Protein AF-E9EG99-F1 (afdb_monomer_lite)

Organism: Metarhizium acridum (strain CQMa 102) (NCBI:txid655827)

Radius of gyration: 28.69 Å; chains: 1; bounding box: 57×52×99 Å

pLDDT: mean 81.51, std 22.73, range [26.83, 98.81]

Sequence (284 aa):
MANEERPSFADAIKVDKLDSHNYKVNMNAAFSIGAVPNGGYTASCMLAAAGTHLALRQQTDTLTTHVEYVNRTSPGMAIITIQDVKLGRQVSTLHLTLWQGDGLLTQAPWVTPGVTRRIMVACTTQINLRTFAGITRPTGYESTAVDSIPTQPDLQALEKTDGDEIWEESKVPKPLTKMMSSLNNWRFFVPRKGPLTPGVMDVWSCLSSGELITQATMPYVVDSFPYNLHLFPISPEFRAMIPGCRRDKGDCRPSGRPSDKEQGAGGHMVSNGGDESGKEDGFA

InterPro domains:
  IPR042171 Acyl-CoA thioesterase, double hotdog domain [G3DSA:2.40.160.210] (4-229)
  IPR049449 Acyl-CoA thioesterase-like, N-terminal HotDog domain [PF13622] (32-107)
  IPR052389 Secondary Metabolite 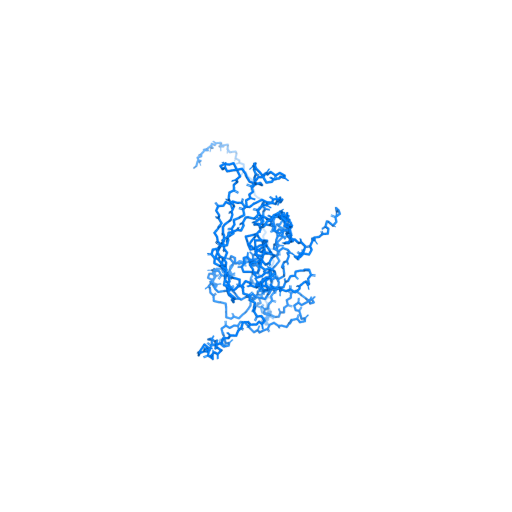Biosynthesis-Associated [PTHR38110] (4-233)

Structure (mmCIF, N/CA/C/O backbone):
data_AF-E9EG99-F1
#
_entry.id   AF-E9EG99-F1
#
loop_
_atom_site.group_PDB
_atom_site.id
_atom_site.type_symbol
_atom_site.label_atom_id
_atom_site.label_alt_id
_atom_site.label_comp_id
_atom_site.label_asym_id
_atom_site.label_entity_id
_atom_site.label_seq_id
_atom_site.pdbx_PDB_ins_code
_atom_site.Cartn_x
_atom_site.Cartn_y
_atom_site.Cartn_z
_atom_site.occupancy
_atom_site.B_iso_or_equiv
_atom_site.auth_seq_id
_atom_site.auth_comp_id
_atom_site.auth_asym_id
_atom_site.auth_atom_id
_atom_site.pdbx_PDB_model_num
ATOM 1 N N . MET A 1 1 ? 1.670 26.219 -14.027 1.00 35.75 1 MET A N 1
ATOM 2 C CA . MET A 1 1 ? 0.741 25.759 -12.974 1.00 35.75 1 MET A CA 1
ATOM 3 C C . MET A 1 1 ? 1.597 25.327 -11.808 1.00 35.75 1 MET A C 1
ATOM 5 O O . MET A 1 1 ? 2.601 24.674 -12.067 1.00 35.75 1 MET A O 1
ATOM 9 N N . ALA A 1 2 ? 1.289 25.797 -10.598 1.00 29.72 2 ALA A N 1
ATOM 10 C CA . ALA A 1 2 ? 2.086 25.513 -9.411 1.00 29.72 2 ALA A CA 1
ATOM 11 C C . ALA A 1 2 ? 2.333 24.004 -9.307 1.00 29.72 2 ALA A C 1
ATOM 13 O O . ALA A 1 2 ? 1.408 23.209 -9.471 1.00 29.72 2 ALA A O 1
ATOM 14 N N . ASN A 1 3 ? 3.599 23.641 -9.134 1.00 37.75 3 ASN A N 1
ATOM 15 C CA . ASN A 1 3 ? 4.022 22.287 -8.836 1.00 37.75 3 ASN A CA 1
ATOM 16 C C . ASN A 1 3 ? 3.463 22.000 -7.437 1.00 37.75 3 ASN A C 1
ATOM 18 O O . ASN A 1 3 ? 4.085 22.393 -6.455 1.00 37.75 3 ASN A O 1
ATOM 22 N N . GLU A 1 4 ? 2.235 21.480 -7.336 1.00 52.88 4 GLU A N 1
ATOM 23 C CA . GLU A 1 4 ? 1.737 20.977 -6.056 1.00 52.88 4 GLU A CA 1
ATOM 24 C C . GLU A 1 4 ? 2.752 19.938 -5.592 1.00 52.88 4 GLU A C 1
ATOM 26 O O . GLU A 1 4 ? 2.982 18.926 -6.260 1.00 52.88 4 GLU A O 1
ATOM 31 N N . GLU A 1 5 ? 3.442 20.272 -4.508 1.00 65.81 5 GLU A N 1
ATOM 32 C CA . GLU A 1 5 ? 4.470 19.441 -3.916 1.00 65.81 5 GLU A CA 1
ATOM 33 C C . GLU A 1 5 ? 3.814 18.112 -3.539 1.00 65.81 5 GLU A C 1
ATOM 35 O O . GLU A 1 5 ? 2.897 18.059 -2.716 1.00 65.81 5 GLU A O 1
ATOM 40 N N . ARG A 1 6 ? 4.203 17.035 -4.233 1.00 79.25 6 ARG A N 1
ATOM 41 C CA . ARG A 1 6 ? 3.680 15.704 -3.924 1.00 79.25 6 ARG A CA 1
ATOM 42 C C . ARG A 1 6 ? 4.151 15.344 -2.517 1.00 79.25 6 ARG A C 1
ATOM 44 O O . ARG A 1 6 ? 5.345 15.486 -2.252 1.00 79.25 6 ARG A O 1
ATOM 51 N N . PRO A 1 7 ? 3.260 14.871 -1.632 1.00 91.38 7 PRO A N 1
ATOM 52 C CA . PRO A 1 7 ? 3.688 14.471 -0.303 1.00 91.38 7 PRO A CA 1
ATOM 53 C C . PRO A 1 7 ? 4.625 13.268 -0.397 1.00 91.38 7 PRO A C 1
ATOM 55 O O . PRO A 1 7 ? 4.516 12.450 -1.319 1.00 91.38 7 PRO A O 1
ATOM 58 N N . SER A 1 8 ? 5.500 13.145 0.598 1.00 93.75 8 SER A N 1
ATOM 59 C CA . SER A 1 8 ? 6.272 11.924 0.808 1.00 93.75 8 SER A CA 1
ATOM 60 C C . SER A 1 8 ? 5.331 10.727 0.984 1.00 93.75 8 SER A C 1
ATOM 62 O O . SER A 1 8 ? 4.175 10.882 1.404 1.00 93.75 8 SER A O 1
ATOM 64 N N . PHE A 1 9 ? 5.804 9.518 0.683 1.00 96.06 9 PHE A N 1
ATOM 65 C CA . PHE A 1 9 ? 4.992 8.322 0.902 1.00 96.06 9 PHE A CA 1
ATOM 66 C C . PHE A 1 9 ? 4.624 8.168 2.384 1.00 96.06 9 PHE A C 1
ATOM 68 O O . PHE A 1 9 ? 3.480 7.844 2.704 1.00 96.06 9 PHE A O 1
ATOM 75 N N . ALA A 1 10 ? 5.568 8.461 3.284 1.00 94.81 10 ALA A N 1
ATOM 76 C CA . ALA A 1 10 ? 5.347 8.411 4.727 1.00 94.81 10 ALA A CA 1
ATOM 77 C C . ALA A 1 10 ? 4.238 9.375 5.189 1.00 94.81 10 ALA A C 1
ATOM 79 O O . ALA A 1 10 ? 3.385 8.991 5.992 1.00 94.81 10 ALA A O 1
ATOM 80 N N . ASP A 1 11 ? 4.204 10.596 4.650 1.00 95.38 11 ASP A N 1
ATOM 81 C CA . ASP A 1 11 ? 3.146 11.564 4.954 1.00 95.38 11 ASP A CA 1
ATOM 82 C C . ASP A 1 11 ? 1.805 11.144 4.348 1.00 95.38 11 ASP A C 1
ATOM 84 O O . ASP A 1 11 ? 0.756 11.306 4.973 1.00 95.38 11 ASP A O 1
ATOM 88 N N . ALA A 1 12 ? 1.827 10.567 3.144 1.00 96.75 12 ALA A N 1
ATOM 89 C CA . ALA A 1 12 ? 0.627 10.167 2.422 1.00 96.75 12 ALA A CA 1
ATOM 90 C C . ALA A 1 12 ? -0.135 9.004 3.074 1.00 96.75 12 ALA A C 1
ATOM 92 O O . ALA A 1 12 ? -1.335 8.867 2.830 1.00 96.75 12 ALA A O 1
ATOM 93 N N . ILE A 1 13 ? 0.535 8.168 3.872 1.00 97.69 13 ILE A N 1
ATOM 94 C CA . ILE A 1 13 ? -0.087 7.053 4.610 1.00 97.69 13 ILE A CA 1
ATOM 95 C C . ILE A 1 13 ? -0.330 7.373 6.087 1.00 97.69 13 ILE A C 1
ATOM 97 O O . ILE A 1 13 ? -0.774 6.504 6.839 1.00 97.69 13 ILE A O 1
ATOM 101 N N . LYS A 1 14 ? -0.005 8.591 6.531 1.00 97.31 14 LYS A N 1
ATOM 102 C CA . LYS A 1 14 ? -0.130 8.985 7.931 1.00 97.31 14 LYS A CA 1
ATOM 103 C C . LYS A 1 14 ? -1.581 8.874 8.395 1.00 97.31 14 LYS A C 1
ATOM 105 O O . LYS A 1 14 ? -2.510 9.321 7.722 1.00 97.31 14 LYS A O 1
ATOM 110 N N . VAL A 1 15 ? -1.756 8.312 9.587 1.00 98.06 15 VAL A N 1
ATOM 111 C CA . VAL A 1 15 ? -3.061 8.105 10.216 1.00 98.06 15 VAL A CA 1
ATOM 112 C C . VAL A 1 15 ? -3.171 8.893 11.515 1.00 98.06 15 VAL A C 1
ATOM 114 O O . VAL A 1 15 ? -2.223 8.960 12.298 1.00 98.06 15 VAL A O 1
ATOM 117 N N . ASP A 1 16 ? -4.353 9.442 11.770 1.00 97.94 16 ASP A N 1
ATOM 118 C CA . ASP A 1 16 ? -4.695 10.060 13.046 1.00 97.94 16 ASP A CA 1
ATOM 119 C C . ASP A 1 16 ? -5.523 9.068 13.866 1.00 97.94 16 ASP A C 1
ATOM 121 O O . ASP A 1 16 ? -6.577 8.606 13.422 1.00 97.94 16 ASP A O 1
ATOM 125 N N . LYS A 1 17 ? -5.078 8.745 15.081 1.00 97.94 17 LYS A N 1
ATOM 126 C CA . LYS A 1 17 ? -5.870 7.934 16.010 1.00 97.94 17 LYS A CA 1
ATOM 127 C C . LYS A 1 17 ? -7.063 8.754 16.510 1.00 97.94 17 LYS A C 1
ATOM 129 O O . LYS A 1 17 ? -6.866 9.811 17.103 1.00 97.94 17 LYS A O 1
ATOM 134 N N . LEU A 1 18 ? -8.279 8.267 16.277 1.00 97.94 18 LEU A N 1
ATOM 135 C CA . LEU A 1 18 ? -9.514 8.921 16.717 1.00 97.94 18 LEU A CA 1
ATOM 136 C C . LEU A 1 18 ? -9.959 8.413 18.088 1.00 97.94 18 LEU A C 1
ATOM 138 O O . LEU A 1 18 ? -10.302 9.199 18.966 1.00 97.94 18 LEU A O 1
ATOM 142 N N . ASP A 1 19 ? -9.919 7.096 18.277 1.00 96.88 19 ASP A N 1
ATOM 143 C CA . ASP A 1 19 ? -10.167 6.436 19.558 1.00 96.88 19 ASP A CA 1
ATOM 144 C C . ASP A 1 19 ? -9.347 5.138 19.667 1.00 96.88 19 ASP A C 1
ATOM 146 O O . ASP A 1 19 ? -8.312 4.992 19.016 1.00 96.88 19 ASP A O 1
ATOM 150 N N . SER A 1 20 ? -9.739 4.204 20.538 1.00 97.00 20 SER A N 1
ATOM 151 C CA . SER A 1 20 ? -8.999 2.957 20.747 1.00 97.00 20 SER A CA 1
ATOM 152 C C . SER A 1 20 ? -8.905 2.069 19.499 1.00 97.00 20 SER A C 1
ATOM 154 O O . SER A 1 20 ? -7.899 1.376 19.365 1.00 97.00 20 SER A O 1
ATOM 156 N N . HIS A 1 21 ? -9.884 2.118 18.591 1.00 98.25 21 HIS A N 1
ATOM 157 C CA . HIS A 1 21 ? -10.013 1.196 17.453 1.00 98.25 21 HIS A CA 1
ATOM 158 C C . HIS A 1 21 ? -10.325 1.889 16.121 1.00 98.25 21 HIS A C 1
ATOM 160 O O . HIS A 1 21 ? -10.391 1.223 15.089 1.00 98.25 21 HIS A O 1
ATOM 166 N N . ASN A 1 22 ? -10.499 3.210 16.120 1.00 98.50 22 ASN A N 1
ATOM 167 C CA . ASN A 1 22 ? -10.789 3.994 14.929 1.00 98.50 22 ASN A CA 1
ATOM 168 C C . ASN A 1 22 ? -9.639 4.936 14.586 1.00 98.50 22 ASN A C 1
ATOM 170 O O . ASN A 1 22 ? -9.094 5.639 15.442 1.00 98.50 22 ASN A O 1
ATOM 174 N N . TYR A 1 23 ? -9.310 4.973 13.300 1.00 98.75 23 TYR A N 1
ATOM 175 C CA . TYR A 1 23 ? -8.228 5.770 12.742 1.00 98.75 23 TYR A CA 1
ATOM 176 C C . TYR A 1 23 ? -8.738 6.529 11.528 1.00 98.75 23 TYR A C 1
ATOM 178 O O . TYR A 1 23 ? -9.477 5.987 10.711 1.00 98.75 23 TYR A O 1
ATOM 186 N N . LYS A 1 24 ? -8.334 7.784 11.397 1.00 98.44 24 LYS A N 1
ATOM 187 C CA . LYS A 1 24 ? -8.636 8.617 10.239 1.00 98.44 24 LYS A CA 1
ATOM 188 C C . LYS A 1 24 ? -7.428 8.648 9.323 1.00 98.44 24 LYS A C 1
ATOM 190 O O . LYS A 1 24 ? -6.307 8.848 9.784 1.00 98.44 24 LYS A O 1
ATOM 195 N N . VAL A 1 25 ? -7.673 8.530 8.029 1.00 98.06 25 VAL A N 1
ATOM 196 C CA . VAL A 1 25 ? -6.671 8.770 6.991 1.00 98.06 25 VAL A CA 1
ATOM 197 C C . VAL A 1 25 ? -7.260 9.683 5.926 1.00 98.06 25 VAL A C 1
ATOM 199 O O . VAL A 1 25 ? -8.470 9.685 5.695 1.00 98.06 25 VAL A O 1
ATOM 202 N N . ASN A 1 26 ? -6.410 10.481 5.288 1.00 97.25 26 ASN A N 1
ATOM 203 C CA . ASN A 1 26 ? -6.791 11.289 4.138 1.00 97.25 26 ASN A CA 1
ATOM 204 C C . ASN A 1 26 ? -6.009 10.816 2.911 1.00 97.25 26 ASN A C 1
ATOM 206 O O . ASN A 1 26 ? -4.823 11.105 2.781 1.00 97.25 26 ASN A O 1
ATOM 210 N N . MET A 1 27 ? -6.668 10.071 2.026 1.00 96.69 27 MET A N 1
ATOM 211 C CA . MET A 1 27 ? -6.024 9.465 0.864 1.00 96.69 27 MET A CA 1
ATOM 212 C C . MET A 1 27 ? -5.727 10.506 -0.206 1.00 96.69 27 MET A C 1
ATOM 214 O O . MET A 1 27 ? -6.621 11.204 -0.689 1.00 96.69 27 MET A O 1
ATOM 218 N N . ASN A 1 28 ? -4.462 10.595 -0.597 1.00 96.25 28 ASN A N 1
ATOM 219 C CA . ASN A 1 28 ? -4.000 11.620 -1.515 1.00 96.25 28 ASN A CA 1
ATOM 220 C C . ASN A 1 28 ? -4.200 11.198 -2.983 1.00 96.25 28 ASN A C 1
ATOM 222 O O . ASN A 1 28 ? -3.830 10.098 -3.400 1.00 96.25 28 ASN A O 1
ATOM 226 N N . ALA A 1 29 ? -4.758 12.103 -3.792 1.00 95.25 29 ALA A N 1
ATOM 227 C CA . ALA A 1 29 ? -5.024 11.870 -5.211 1.00 95.25 29 ALA A CA 1
ATOM 228 C C . ALA A 1 29 ? -3.752 11.597 -6.042 1.00 95.25 29 ALA A C 1
ATOM 230 O O . ALA A 1 29 ? -3.831 10.920 -7.065 1.00 95.25 29 ALA A O 1
ATOM 231 N N . ALA A 1 30 ? -2.574 12.042 -5.591 1.00 95.00 30 ALA A N 1
ATOM 232 C CA . ALA A 1 30 ? -1.288 11.768 -6.237 1.00 95.00 30 ALA A CA 1
ATOM 233 C C . ALA A 1 30 ? -0.952 10.267 -6.315 1.00 95.00 30 ALA A C 1
ATOM 235 O O . ALA A 1 30 ? -0.154 9.857 -7.155 1.00 95.00 30 ALA A O 1
ATOM 236 N N . PHE A 1 31 ? -1.587 9.434 -5.488 1.00 96.25 31 PHE A N 1
ATOM 237 C CA . PHE A 1 31 ? -1.440 7.977 -5.494 1.00 96.25 31 PHE A CA 1
ATOM 238 C C . PHE A 1 31 ? -2.605 7.278 -6.208 1.00 96.25 31 PHE A C 1
ATOM 240 O O . PHE A 1 31 ? -2.854 6.098 -5.982 1.00 96.25 31 PHE A O 1
ATOM 247 N N . SER A 1 32 ? -3.338 7.987 -7.074 1.00 95.56 32 SER A N 1
ATOM 248 C CA . SER A 1 32 ? -4.470 7.430 -7.829 1.00 95.56 32 SER A CA 1
ATOM 249 C C . SER A 1 32 ? -4.099 6.939 -9.226 1.00 95.56 32 SER A C 1
ATOM 251 O O . SER A 1 32 ? -3.234 7.506 -9.900 1.00 95.56 32 SER A O 1
ATOM 253 N N . ILE A 1 33 ? -4.800 5.895 -9.668 1.00 91.88 33 ILE A N 1
ATOM 254 C CA . ILE A 1 33 ? -4.848 5.420 -11.051 1.00 91.88 33 ILE A CA 1
ATOM 255 C C . ILE A 1 33 ? -6.262 5.709 -11.567 1.00 91.88 33 ILE A C 1
ATOM 257 O O . ILE A 1 33 ? -7.254 5.103 -11.166 1.00 91.88 33 ILE A O 1
ATOM 261 N N . GLY A 1 34 ? -6.364 6.701 -12.439 1.00 90.56 34 GLY A N 1
ATOM 262 C CA . GLY A 1 34 ? -7.614 7.329 -12.834 1.00 90.56 34 GLY A CA 1
ATOM 263 C C . GLY A 1 34 ? -8.218 8.116 -11.673 1.00 90.56 34 GLY A C 1
ATOM 264 O O . GLY A 1 34 ? -7.574 8.982 -11.086 1.00 90.56 34 GLY A O 1
ATOM 265 N N . ALA A 1 35 ? -9.473 7.811 -11.352 1.00 92.00 35 ALA A N 1
ATOM 266 C CA . ALA A 1 35 ? -10.223 8.463 -10.278 1.00 92.00 35 ALA A CA 1
ATOM 267 C C . ALA A 1 35 ? -10.119 7.740 -8.920 1.00 92.00 35 ALA A C 1
ATOM 269 O O . ALA A 1 35 ? -10.766 8.155 -7.961 1.00 92.00 35 ALA A O 1
ATOM 270 N N . VAL A 1 36 ? -9.361 6.641 -8.845 1.00 95.31 36 VAL A N 1
ATOM 271 C CA . VAL A 1 36 ? -9.334 5.734 -7.690 1.00 95.31 36 VAL A CA 1
ATOM 272 C C . VAL A 1 36 ? -7.902 5.639 -7.151 1.00 95.31 36 VAL A C 1
ATOM 274 O O . VAL A 1 36 ? -6.990 5.377 -7.940 1.00 95.31 36 VAL A O 1
ATOM 277 N N . PRO A 1 37 ? -7.670 5.843 -5.841 1.00 97.06 37 PRO A N 1
ATOM 278 C CA . PRO A 1 37 ? -6.394 5.543 -5.195 1.00 97.06 37 PRO A CA 1
ATOM 279 C C . PRO A 1 37 ? -5.937 4.113 -5.503 1.00 97.06 37 PRO A C 1
ATOM 281 O O . PRO A 1 37 ? -6.758 3.198 -5.481 1.00 97.06 37 PRO A O 1
ATOM 284 N N . ASN A 1 38 ? -4.647 3.909 -5.784 1.00 97.50 38 ASN A N 1
ATOM 285 C CA . ASN A 1 38 ? -4.103 2.571 -6.013 1.00 97.50 38 ASN A CA 1
ATOM 286 C C . ASN A 1 38 ? -4.421 1.648 -4.819 1.00 97.50 38 ASN A C 1
ATOM 288 O O . ASN A 1 38 ? -4.456 2.083 -3.659 1.00 97.50 38 ASN A O 1
ATOM 292 N N . GLY A 1 39 ? -4.686 0.375 -5.115 1.00 97.19 39 GLY A N 1
ATOM 293 C CA . GLY A 1 39 ? -5.115 -0.598 -4.123 1.00 97.19 39 GLY A CA 1
ATOM 294 C C . GLY A 1 39 ? -4.053 -0.857 -3.060 1.00 97.19 39 GLY A C 1
ATOM 295 O O . GLY A 1 39 ? -4.343 -0.765 -1.868 1.00 97.19 39 GLY A O 1
ATOM 296 N N . GLY A 1 40 ? -2.808 -1.053 -3.482 1.00 97.75 40 GLY A N 1
ATOM 297 C CA . GLY A 1 40 ? -1.645 -1.183 -2.613 1.00 97.75 40 GLY A CA 1
ATOM 298 C C . GLY A 1 40 ? -1.385 0.051 -1.758 1.00 97.75 40 GLY A C 1
ATOM 299 O O . GLY A 1 40 ? -1.158 -0.084 -0.561 1.00 97.75 40 GLY A O 1
ATOM 300 N N . TYR A 1 41 ? -1.498 1.261 -2.312 1.00 98.25 41 TYR A N 1
ATOM 301 C CA . TYR A 1 41 ? -1.426 2.492 -1.511 1.00 98.25 41 TYR A CA 1
ATOM 302 C C . TYR A 1 41 ? -2.531 2.536 -0.441 1.00 98.25 41 TYR A C 1
ATOM 304 O O . TYR A 1 41 ? -2.275 2.847 0.723 1.00 98.25 41 TYR A O 1
ATOM 312 N N . THR A 1 42 ? -3.754 2.152 -0.808 1.00 98.19 42 THR A N 1
ATOM 313 C CA . THR A 1 42 ? -4.886 2.080 0.127 1.00 98.19 42 THR A CA 1
ATOM 314 C C . THR A 1 42 ? -4.636 1.038 1.227 1.00 98.19 42 THR A C 1
ATOM 316 O O . THR A 1 42 ? -4.879 1.304 2.406 1.00 98.19 42 THR A O 1
ATOM 319 N N . ALA A 1 43 ? -4.088 -0.125 0.871 1.00 98.44 43 ALA A N 1
ATOM 320 C CA . ALA A 1 43 ? -3.690 -1.156 1.822 1.00 98.44 43 ALA A CA 1
ATOM 321 C C . ALA A 1 43 ? -2.559 -0.674 2.748 1.00 98.44 43 ALA A C 1
ATOM 323 O O . ALA A 1 43 ? -2.609 -0.932 3.951 1.00 98.44 43 ALA A O 1
ATOM 324 N N . SER A 1 44 ? -1.587 0.088 2.238 1.00 98.44 44 SER A N 1
ATOM 325 C CA . SER A 1 44 ? -0.541 0.718 3.051 1.00 98.44 44 SER A CA 1
ATOM 326 C C . SER A 1 44 ? -1.114 1.665 4.110 1.00 98.44 44 SER A C 1
ATOM 328 O O . SER A 1 44 ? -0.684 1.606 5.261 1.00 98.44 44 SER A O 1
ATOM 330 N N . CYS A 1 45 ? -2.134 2.468 3.783 1.00 98.50 45 CYS A N 1
ATOM 331 C CA . CYS A 1 45 ? -2.849 3.292 4.768 1.00 98.50 45 CYS A CA 1
ATOM 332 C C . CYS A 1 45 ? -3.492 2.446 5.884 1.00 98.50 45 CYS A C 1
ATOM 334 O O . CYS A 1 45 ? -3.423 2.799 7.063 1.00 98.50 45 CYS A O 1
ATOM 336 N N . MET A 1 46 ? -4.097 1.304 5.536 1.00 98.62 46 MET A N 1
ATOM 337 C CA . MET A 1 46 ? -4.676 0.385 6.525 1.00 98.62 46 MET A CA 1
ATOM 338 C C . MET A 1 46 ? -3.605 -0.243 7.421 1.00 98.62 46 MET A C 1
ATOM 340 O O . MET A 1 46 ? -3.772 -0.290 8.640 1.00 98.62 46 MET A O 1
ATOM 344 N N . LEU A 1 47 ? -2.480 -0.681 6.853 1.00 98.44 47 LEU A N 1
ATOM 345 C CA . LEU A 1 47 ? -1.386 -1.252 7.639 1.00 98.44 47 LEU A CA 1
ATOM 346 C C . LEU A 1 47 ? -0.684 -0.210 8.521 1.00 98.44 47 LEU A C 1
ATOM 348 O O . LEU A 1 47 ? -0.259 -0.547 9.624 1.00 98.44 47 LEU A O 1
ATOM 352 N N . ALA A 1 48 ? -0.637 1.061 8.115 1.00 98.31 48 ALA A N 1
ATOM 353 C CA . ALA A 1 48 ? -0.176 2.148 8.980 1.00 98.31 48 ALA A CA 1
ATOM 354 C C . ALA A 1 48 ? -1.067 2.305 10.230 1.00 98.31 48 ALA A C 1
ATOM 356 O O . ALA A 1 48 ? -0.557 2.502 11.340 1.00 98.31 48 ALA A O 1
ATOM 357 N N . ALA A 1 49 ? -2.390 2.143 10.088 1.00 98.56 49 ALA A N 1
ATOM 358 C CA . ALA A 1 49 ? -3.309 2.079 11.227 1.00 98.56 49 ALA A CA 1
ATOM 359 C C . ALA A 1 49 ? -3.052 0.851 12.113 1.00 98.56 49 ALA A C 1
ATOM 361 O O . ALA A 1 49 ? -2.978 1.004 13.332 1.00 98.56 49 ALA A O 1
ATOM 362 N N . ALA A 1 50 ? -2.833 -0.336 11.531 1.00 98.50 50 ALA A N 1
ATOM 363 C CA . ALA A 1 50 ? -2.467 -1.542 12.287 1.00 98.50 50 ALA A CA 1
ATOM 364 C C . ALA A 1 50 ? -1.178 -1.353 13.106 1.00 98.50 50 ALA A C 1
ATOM 366 O O . ALA A 1 50 ? -1.157 -1.640 14.305 1.00 98.50 50 ALA A O 1
ATOM 367 N N . GLY A 1 51 ? -0.125 -0.818 12.483 1.00 97.94 51 GLY A N 1
ATOM 368 C CA . GLY A 1 51 ? 1.142 -0.536 13.156 1.00 97.94 51 GLY A CA 1
ATOM 369 C C . GLY A 1 51 ? 0.969 0.475 14.293 1.00 97.94 51 GLY A C 1
ATOM 370 O O . GLY A 1 51 ? 1.452 0.258 15.403 1.00 97.94 51 GLY A O 1
ATOM 371 N N . THR A 1 52 ? 0.191 1.537 14.062 1.00 98.25 52 THR A N 1
ATOM 372 C CA . THR A 1 52 ? -0.143 2.530 15.099 1.00 98.25 52 THR A CA 1
ATOM 373 C C . THR A 1 52 ? -0.937 1.904 16.251 1.00 98.25 52 THR A C 1
ATOM 375 O O . THR A 1 52 ? -0.718 2.235 17.418 1.00 98.25 52 THR A O 1
ATOM 378 N N . HIS A 1 53 ? -1.851 0.983 15.950 1.00 98.56 53 HIS A N 1
ATOM 379 C CA . HIS A 1 53 ? -2.682 0.293 16.933 1.00 98.56 53 HIS A CA 1
ATOM 380 C C . HIS A 1 53 ? -1.874 -0.597 17.878 1.00 98.56 53 HIS A C 1
ATOM 382 O O . HIS A 1 53 ? -2.089 -0.574 19.090 1.00 98.56 53 HIS A O 1
ATOM 388 N N . LEU A 1 54 ? -0.879 -1.307 17.347 1.00 98.12 54 LEU A N 1
ATOM 389 C CA . LEU A 1 54 ? -0.049 -2.239 18.111 1.00 98.12 54 LEU A CA 1
ATOM 390 C C . LEU A 1 54 ? 1.306 -1.664 18.550 1.00 98.12 54 LEU A C 1
ATOM 392 O O . LEU A 1 54 ? 2.146 -2.401 19.074 1.00 98.12 54 LEU A O 1
ATOM 396 N N . ALA A 1 55 ? 1.506 -0.349 18.426 1.00 97.31 55 ALA A N 1
ATOM 397 C CA . ALA A 1 55 ? 2.750 0.324 18.799 1.00 97.31 55 ALA A CA 1
ATOM 398 C C . ALA A 1 55 ? 3.165 0.056 20.259 1.00 97.31 55 ALA A C 1
ATOM 400 O O . ALA A 1 55 ? 4.317 -0.280 20.525 1.00 97.31 55 ALA A O 1
ATOM 401 N N . LEU A 1 56 ? 2.219 0.097 21.209 1.00 96.44 56 LEU A N 1
ATOM 402 C CA . LEU A 1 56 ? 2.491 -0.191 22.629 1.00 96.44 56 LEU A CA 1
ATOM 403 C C . LEU A 1 56 ? 2.903 -1.648 22.886 1.00 96.44 56 LEU A C 1
ATOM 405 O O . LEU A 1 56 ? 3.555 -1.942 23.885 1.00 96.44 56 LEU A O 1
ATOM 409 N N . ARG A 1 57 ? 2.536 -2.563 21.984 1.00 96.00 57 ARG A N 1
ATOM 410 C CA . ARG A 1 57 ? 2.938 -3.976 22.025 1.00 96.00 57 ARG A CA 1
ATOM 411 C C . ARG A 1 57 ? 4.229 -4.233 21.250 1.00 96.00 57 ARG A C 1
ATOM 413 O O . ARG A 1 57 ? 4.681 -5.372 21.207 1.00 96.00 57 ARG A O 1
ATOM 420 N N . GLN A 1 58 ? 4.800 -3.194 20.636 1.00 97.00 58 GLN A N 1
ATOM 421 C CA . GLN A 1 58 ? 5.961 -3.260 19.750 1.00 97.00 58 GLN A CA 1
ATOM 422 C C . GLN A 1 58 ? 5.770 -4.237 18.581 1.00 97.00 58 GLN A C 1
ATOM 424 O O . GLN A 1 58 ? 6.749 -4.760 18.063 1.00 97.00 58 GLN A O 1
ATOM 429 N N . GLN A 1 59 ? 4.524 -4.504 18.182 1.00 97.00 59 GLN A N 1
ATOM 430 C CA . GLN A 1 59 ? 4.175 -5.406 17.083 1.00 97.00 59 GLN A CA 1
ATOM 431 C C . GLN A 1 59 ? 3.729 -4.580 15.877 1.00 97.00 59 GLN A C 1
ATOM 433 O O . GLN A 1 59 ? 2.570 -4.620 15.484 1.00 97.00 59 GLN A O 1
ATOM 438 N N . THR A 1 60 ? 4.626 -3.739 15.369 1.00 96.69 60 THR A N 1
ATOM 439 C CA . THR A 1 60 ? 4.321 -2.787 14.291 1.00 96.69 60 THR A CA 1
ATOM 440 C C . THR A 1 60 ? 4.557 -3.359 12.899 1.00 96.69 60 THR A C 1
ATOM 442 O O . THR A 1 60 ? 4.259 -2.683 11.918 1.00 96.69 60 THR A O 1
ATOM 445 N N . ASP A 1 61 ? 5.150 -4.553 12.817 1.00 96.88 61 ASP A N 1
ATOM 446 C CA . ASP A 1 61 ? 5.597 -5.147 11.569 1.00 96.88 61 ASP A CA 1
ATOM 447 C C . ASP A 1 61 ? 4.578 -6.129 11.003 1.00 96.88 61 ASP A C 1
ATOM 449 O O . ASP A 1 61 ? 4.232 -7.125 11.639 1.00 96.88 61 ASP A O 1
ATOM 453 N N . THR A 1 62 ? 4.167 -5.905 9.762 1.00 97.00 62 THR A N 1
ATOM 454 C CA . THR A 1 62 ? 3.244 -6.784 9.050 1.00 97.00 62 THR A CA 1
ATOM 455 C C . THR A 1 62 ? 3.972 -8.034 8.571 1.00 97.00 62 THR A C 1
ATOM 457 O O . THR A 1 62 ? 4.851 -7.956 7.714 1.00 97.00 62 THR A O 1
ATOM 460 N N . LEU A 1 63 ? 3.572 -9.196 9.089 1.00 95.88 63 LEU A N 1
ATOM 461 C CA . LEU A 1 63 ? 4.050 -10.496 8.617 1.00 95.88 63 LEU A CA 1
ATOM 462 C C . LEU A 1 63 ? 3.219 -10.990 7.430 1.00 95.88 63 LEU A C 1
ATOM 464 O O . LEU A 1 63 ? 3.768 -11.409 6.416 1.00 95.88 63 LEU A O 1
ATOM 468 N N . THR A 1 64 ? 1.891 -10.939 7.552 1.00 97.06 64 THR A N 1
ATOM 469 C CA . THR A 1 64 ? 0.966 -11.280 6.466 1.00 97.06 64 THR A CA 1
ATOM 470 C C . THR A 1 64 ? -0.181 -10.285 6.403 1.00 97.06 64 THR A C 1
ATOM 472 O O . THR A 1 64 ? -0.608 -9.725 7.417 1.00 97.06 64 THR A O 1
ATOM 475 N N . THR A 1 65 ? -0.713 -10.080 5.204 1.00 97.75 65 THR A N 1
ATOM 476 C CA . THR A 1 65 ? -1.962 -9.355 4.999 1.00 97.75 65 THR A CA 1
ATOM 477 C C . THR A 1 65 ? -2.740 -10.006 3.865 1.00 97.75 65 THR A C 1
ATOM 479 O O . THR A 1 65 ? -2.172 -10.340 2.828 1.00 97.75 65 THR A O 1
ATOM 482 N N . HIS A 1 66 ? -4.032 -10.216 4.083 1.00 98.12 66 HIS A N 1
ATOM 483 C CA . HIS A 1 66 ? -4.987 -10.601 3.055 1.00 98.12 66 HIS A CA 1
ATOM 484 C C . HIS A 1 66 ? -5.998 -9.473 2.925 1.00 98.12 66 HIS A C 1
ATOM 486 O O . HIS A 1 66 ? -6.586 -9.076 3.931 1.00 98.12 66 HIS A O 1
ATOM 492 N N . VAL A 1 67 ? -6.172 -8.950 1.715 1.00 97.81 67 VAL A N 1
ATOM 493 C CA . VAL A 1 67 ? -6.965 -7.750 1.444 1.00 97.81 67 VAL A CA 1
ATOM 494 C C . VAL A 1 67 ? -8.055 -8.085 0.435 1.00 97.81 67 VAL A C 1
ATOM 496 O O . VAL A 1 67 ? -7.763 -8.630 -0.627 1.00 97.81 67 VAL A O 1
ATOM 499 N N . GLU A 1 68 ? -9.295 -7.712 0.739 1.00 98.25 68 GLU A N 1
ATOM 500 C CA . GLU A 1 68 ? -10.415 -7.788 -0.199 1.00 98.25 68 GLU A CA 1
ATOM 501 C C . GLU A 1 68 ? -10.925 -6.380 -0.530 1.00 98.25 68 GLU A C 1
ATOM 503 O O . GLU A 1 68 ? -11.249 -5.578 0.355 1.00 98.25 68 GLU A O 1
ATOM 508 N N . TYR A 1 69 ? -11.014 -6.093 -1.828 1.00 97.19 69 TYR A N 1
ATOM 509 C CA . TYR A 1 69 ? -11.503 -4.833 -2.383 1.00 97.19 69 TYR A CA 1
ATOM 510 C C . TYR A 1 69 ? -13.015 -4.927 -2.611 1.00 97.19 69 TYR A C 1
ATOM 512 O O . TYR A 1 69 ? -13.473 -5.409 -3.643 1.00 97.19 69 TYR A O 1
ATOM 520 N N . VAL A 1 70 ? -13.801 -4.491 -1.626 1.00 97.00 70 VAL A N 1
ATOM 521 C CA . VAL A 1 70 ? -15.267 -4.646 -1.615 1.00 97.00 70 VAL A CA 1
ATOM 522 C C . VAL A 1 70 ? -15.966 -3.551 -2.427 1.00 97.00 70 VAL A C 1
ATOM 524 O O . VAL A 1 70 ? -16.996 -3.799 -3.047 1.00 97.00 70 VAL A O 1
ATOM 527 N N . ASN A 1 71 ? -15.419 -2.333 -2.437 1.00 96.06 71 ASN A N 1
ATOM 528 C CA . ASN A 1 71 ? -15.896 -1.214 -3.252 1.00 96.06 71 ASN A CA 1
ATOM 529 C C . ASN A 1 71 ? -14.725 -0.371 -3.774 1.00 96.06 71 ASN A C 1
ATOM 531 O O . ASN A 1 71 ? -13.576 -0.541 -3.374 1.00 96.06 71 ASN A O 1
ATOM 535 N N . ARG A 1 72 ? -15.029 0.572 -4.673 1.00 94.12 72 ARG A N 1
ATOM 536 C CA . ARG A 1 72 ? -14.043 1.519 -5.210 1.00 94.12 72 ARG A CA 1
ATOM 537 C C . ARG A 1 72 ? -13.659 2.564 -4.164 1.00 94.12 72 ARG A C 1
ATOM 539 O O . ARG A 1 72 ? -14.535 3.210 -3.591 1.00 94.12 72 ARG A O 1
ATOM 546 N N . THR A 1 73 ? -12.360 2.767 -3.991 1.00 95.88 73 THR A N 1
ATOM 547 C CA . THR A 1 73 ? -11.794 3.842 -3.172 1.00 95.88 73 THR A CA 1
ATOM 548 C C . THR A 1 73 ? -11.959 5.201 -3.863 1.00 95.88 73 THR A C 1
ATOM 550 O O . THR A 1 73 ? -12.018 5.295 -5.090 1.00 95.88 73 THR A O 1
ATOM 553 N N . SER A 1 74 ? -12.003 6.279 -3.089 1.00 96.62 74 SER A N 1
ATOM 554 C CA . SER A 1 74 ? -11.958 7.657 -3.589 1.00 96.62 74 SER A CA 1
ATOM 555 C C . SER A 1 74 ? -10.881 8.457 -2.855 1.00 96.62 74 SER A C 1
ATOM 557 O O . SER A 1 74 ? -10.664 8.205 -1.668 1.00 96.62 74 SER A O 1
ATOM 559 N N . PRO A 1 75 ? -10.210 9.428 -3.504 1.00 96.94 75 PRO A N 1
ATOM 560 C CA . PRO A 1 75 ? -9.343 10.354 -2.788 1.00 96.94 75 PRO A CA 1
ATOM 561 C C . PRO A 1 75 ? -10.131 11.098 -1.706 1.00 96.94 75 PRO A C 1
ATOM 563 O O . PRO A 1 75 ? -11.330 11.340 -1.854 1.00 96.94 75 PRO A O 1
ATOM 566 N N . GLY A 1 76 ? -9.449 11.475 -0.631 1.00 96.38 76 GLY A N 1
ATOM 567 C CA . GLY A 1 76 ? -10.050 12.142 0.515 1.00 96.38 76 GLY A CA 1
ATOM 568 C C . GLY A 1 76 ? -10.177 11.244 1.743 1.00 96.38 76 GLY A C 1
ATOM 569 O O . GLY A 1 76 ? -9.479 10.241 1.904 1.00 96.38 76 GLY A O 1
ATOM 570 N N . MET A 1 77 ? -11.066 11.649 2.643 1.00 97.44 77 MET A N 1
ATOM 571 C CA . MET A 1 77 ? -11.152 11.091 3.986 1.00 97.44 77 MET A CA 1
ATOM 572 C C . MET A 1 77 ? -11.673 9.647 3.995 1.00 97.44 77 MET A C 1
ATOM 574 O O . MET A 1 77 ? -12.561 9.270 3.224 1.00 97.44 77 MET A O 1
ATOM 578 N N . ALA A 1 78 ? -11.105 8.844 4.889 1.00 98.25 78 ALA A N 1
ATOM 579 C CA . ALA A 1 78 ? -11.571 7.511 5.221 1.00 98.25 78 ALA A CA 1
ATOM 580 C C . ALA A 1 78 ? -11.385 7.226 6.712 1.00 98.25 78 ALA A C 1
ATOM 582 O O . ALA A 1 78 ? -10.488 7.770 7.365 1.00 98.25 78 ALA A O 1
ATOM 583 N N . ILE A 1 79 ? -12.222 6.327 7.223 1.00 98.56 79 ILE A N 1
ATOM 584 C CA . ILE A 1 79 ? -12.119 5.793 8.579 1.00 98.56 79 ILE A CA 1
ATOM 585 C C . ILE A 1 79 ? -11.696 4.334 8.488 1.00 98.56 79 ILE A C 1
ATOM 587 O O . ILE A 1 79 ? -12.279 3.557 7.737 1.00 98.56 79 ILE A O 1
ATOM 591 N N . ILE A 1 80 ? -10.684 3.961 9.258 1.00 98.75 80 ILE A N 1
ATOM 592 C CA . ILE A 1 80 ? -10.218 2.590 9.409 1.00 98.75 80 ILE A CA 1
ATOM 593 C C . ILE A 1 80 ? -10.639 2.121 10.798 1.00 98.75 80 ILE A C 1
ATOM 595 O O . ILE A 1 80 ? -10.176 2.657 11.804 1.00 98.75 80 ILE A O 1
ATOM 599 N N . THR A 1 81 ? -11.516 1.125 10.846 1.00 98.62 81 THR A N 1
ATOM 600 C CA . THR A 1 81 ? -11.898 0.432 12.081 1.00 98.62 81 THR A CA 1
ATOM 601 C C . THR A 1 81 ? -11.047 -0.820 12.228 1.00 98.62 81 THR A C 1
ATOM 603 O O . THR A 1 81 ? -10.929 -1.593 11.271 1.00 98.62 81 THR A O 1
ATOM 606 N N . ILE A 1 82 ? -10.503 -1.049 13.417 1.00 98.75 82 ILE A N 1
ATOM 607 C CA . ILE A 1 82 ? -9.697 -2.223 13.750 1.00 98.75 82 ILE A CA 1
ATOM 608 C C . ILE A 1 82 ? -10.455 -3.085 14.753 1.00 98.75 82 ILE A C 1
ATOM 610 O O . ILE A 1 82 ? -11.007 -2.589 15.729 1.00 98.75 82 ILE A O 1
ATOM 614 N N . GLN A 1 83 ? -10.465 -4.388 14.514 1.00 98.69 83 GLN A N 1
ATOM 615 C CA . GLN A 1 83 ? -10.939 -5.390 15.450 1.00 98.69 83 GLN A CA 1
ATOM 616 C C . GLN A 1 83 ? -9.774 -6.297 15.844 1.00 98.69 83 GLN A C 1
ATOM 618 O O . GLN A 1 83 ? -9.149 -6.940 14.994 1.00 98.69 83 GLN A O 1
ATOM 623 N N . ASP A 1 84 ? -9.552 -6.403 17.149 1.00 98.56 84 ASP A N 1
ATOM 624 C CA . ASP A 1 84 ? -8.621 -7.355 17.739 1.00 98.56 84 ASP A CA 1
ATOM 625 C C . ASP A 1 84 ? -9.184 -8.773 17.634 1.00 98.56 84 ASP A C 1
ATOM 627 O O . ASP A 1 84 ? -10.040 -9.184 18.417 1.00 98.56 84 ASP A O 1
ATOM 631 N N . VAL A 1 85 ? -8.708 -9.544 16.654 1.00 98.50 85 VAL A N 1
ATOM 632 C CA . VAL A 1 85 ? -9.098 -10.956 16.506 1.00 98.50 85 VAL A CA 1
ATOM 633 C C . VAL A 1 85 ? -8.344 -11.811 17.516 1.00 98.50 85 VAL A C 1
ATOM 635 O O . VAL A 1 85 ? -8.916 -12.681 18.171 1.00 98.50 85 VAL A O 1
ATOM 638 N N . LYS A 1 86 ? -7.036 -11.568 17.649 1.00 97.94 86 LYS A N 1
ATOM 639 C CA . LYS A 1 86 ? -6.178 -12.253 18.615 1.00 97.94 86 LYS A CA 1
ATOM 640 C C . LYS A 1 86 ? -4.989 -11.377 18.973 1.00 97.94 86 LYS A C 1
ATOM 642 O O . LYS A 1 86 ? -4.169 -11.085 18.112 1.00 97.94 86 LYS A O 1
ATOM 647 N N . LEU A 1 87 ? -4.825 -11.057 20.253 1.00 98.12 87 LEU A N 1
ATOM 648 C CA . LEU A 1 87 ? -3.633 -10.370 20.749 1.00 98.12 87 LEU A CA 1
ATOM 649 C C . LEU A 1 87 ? -2.684 -11.360 21.421 1.00 98.12 87 LEU A C 1
ATOM 651 O O . LEU A 1 87 ? -2.868 -11.745 22.575 1.00 98.12 87 LEU A O 1
ATOM 655 N N . GLY A 1 88 ? -1.653 -11.788 20.698 1.00 95.75 88 GLY A N 1
ATOM 656 C CA . GLY A 1 88 ? -0.632 -12.685 21.230 1.00 95.75 88 GLY A CA 1
ATOM 657 C C . GLY A 1 88 ? 0.602 -11.941 21.731 1.00 95.75 88 GLY A C 1
ATOM 658 O O . GLY A 1 88 ? 0.802 -10.750 21.481 1.00 95.75 88 GLY A O 1
ATOM 659 N N . ARG A 1 89 ? 1.469 -12.661 22.451 1.00 93.19 89 ARG A N 1
ATOM 660 C CA . ARG A 1 89 ? 2.743 -12.113 22.945 1.00 93.19 89 ARG A CA 1
ATOM 661 C C . ARG A 1 89 ? 3.718 -11.782 21.811 1.00 93.19 89 ARG A C 1
ATOM 663 O O . ARG A 1 89 ? 4.400 -10.773 21.882 1.00 93.19 89 ARG A O 1
ATOM 670 N N . GLN A 1 90 ? 3.786 -12.629 20.784 1.00 93.31 90 GLN A N 1
ATOM 671 C CA . GLN A 1 90 ? 4.700 -12.457 19.642 1.00 93.31 90 GLN A CA 1
ATOM 672 C C . GLN A 1 90 ? 3.979 -12.111 18.339 1.00 93.31 90 GLN A C 1
ATOM 674 O O . GLN A 1 90 ? 4.531 -11.383 17.523 1.00 93.31 90 GLN A O 1
ATOM 679 N N . VAL A 1 91 ? 2.759 -12.622 18.165 1.00 96.25 91 VAL A N 1
ATOM 680 C CA . VAL A 1 91 ? 1.954 -12.447 16.956 1.00 96.25 91 VAL A CA 1
ATOM 681 C C . VAL A 1 91 ? 0.564 -11.993 17.358 1.00 96.25 91 VAL A C 1
ATOM 683 O O . VAL A 1 91 ? -0.068 -12.642 18.196 1.00 96.25 91 VAL A O 1
ATOM 686 N N . SER A 1 92 ? 0.091 -10.914 16.749 1.00 98.31 92 SER A N 1
ATOM 687 C CA . SER A 1 92 ? -1.290 -10.455 16.861 1.00 98.31 92 SER A CA 1
ATOM 688 C C . SER A 1 92 ? -1.974 -10.510 15.503 1.00 98.31 92 SER A C 1
ATOM 690 O O . SER A 1 92 ? -1.344 -10.290 14.474 1.00 98.31 92 SER A O 1
ATOM 692 N N . THR A 1 93 ? -3.261 -10.826 15.499 1.00 98.69 93 THR A N 1
ATOM 693 C CA . THR A 1 93 ? -4.106 -10.884 14.309 1.00 98.69 93 THR A CA 1
ATOM 694 C C . THR A 1 93 ? -5.185 -9.825 14.434 1.00 98.69 93 THR A C 1
ATOM 696 O O . THR A 1 93 ? -5.887 -9.777 15.449 1.00 98.69 93 THR A O 1
ATOM 699 N N . LEU A 1 94 ? -5.322 -9.004 13.398 1.00 98.81 94 LEU A N 1
ATOM 700 C CA . LEU A 1 94 ? -6.285 -7.914 13.327 1.00 98.81 94 LEU A CA 1
ATOM 701 C C . LEU A 1 94 ? -7.188 -8.087 12.110 1.00 98.81 94 LEU A C 1
ATOM 703 O O . LEU A 1 94 ? -6.727 -8.480 11.036 1.00 98.81 94 LEU A O 1
ATOM 707 N N . HIS A 1 95 ? -8.454 -7.717 12.268 1.00 98.81 95 HIS A N 1
ATOM 708 C CA . HIS A 1 95 ? -9.332 -7.402 11.150 1.00 98.81 95 HIS A CA 1
ATOM 709 C C . HIS A 1 95 ? -9.423 -5.892 11.002 1.00 98.81 95 HIS A C 1
ATOM 711 O O . HIS A 1 95 ? -9.652 -5.174 11.971 1.00 98.81 95 HIS A O 1
ATOM 717 N N . LEU A 1 96 ? -9.244 -5.410 9.783 1.00 98.75 96 LEU A N 1
ATOM 718 C CA . LEU A 1 96 ? -9.334 -4.003 9.450 1.00 98.75 96 LEU A CA 1
ATOM 719 C C . LEU A 1 96 ? -10.463 -3.804 8.457 1.00 98.75 96 LEU A C 1
ATOM 721 O O . LEU A 1 96 ? -10.700 -4.637 7.584 1.00 98.75 96 LEU A O 1
ATOM 725 N N . THR A 1 97 ? -11.150 -2.679 8.567 1.00 98.69 97 THR A N 1
ATOM 726 C CA . THR A 1 97 ? -12.127 -2.253 7.570 1.00 98.69 97 THR A CA 1
ATOM 727 C C . THR A 1 97 ? -11.939 -0.778 7.278 1.00 98.69 97 THR A C 1
ATOM 729 O O . THR A 1 97 ? -11.913 0.029 8.202 1.00 98.69 97 THR A O 1
ATOM 732 N N . LEU A 1 98 ? -11.812 -0.437 5.998 1.00 98.69 98 LEU A N 1
ATOM 733 C C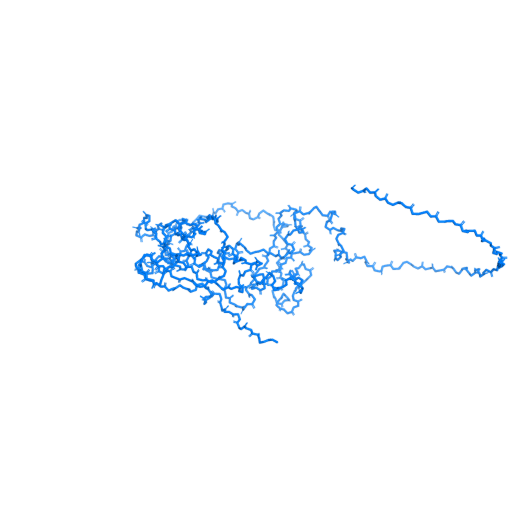A . LEU A 1 98 ? -11.763 0.936 5.517 1.00 98.69 98 LEU A CA 1
ATOM 734 C C . LEU A 1 98 ? -13.144 1.360 5.020 1.00 98.69 98 LEU A C 1
ATOM 736 O O . LEU A 1 98 ? -13.781 0.672 4.217 1.00 98.69 98 LEU A O 1
ATOM 740 N N . TRP A 1 99 ? -13.580 2.519 5.493 1.00 98.50 99 TRP A N 1
ATOM 741 C CA . TRP A 1 99 ? -14.902 3.084 5.278 1.00 98.50 99 TRP A CA 1
ATOM 742 C C . TRP A 1 99 ? -14.806 4.429 4.563 1.00 98.50 99 TRP A C 1
ATOM 744 O O . TRP A 1 99 ? -14.007 5.282 4.955 1.00 98.50 99 TRP A O 1
ATOM 754 N N . GLN A 1 100 ? -15.640 4.631 3.539 1.00 97.50 100 GLN A N 1
ATOM 755 C CA . GLN A 1 100 ? -15.754 5.899 2.814 1.00 97.50 100 GLN A CA 1
ATOM 756 C C . GLN A 1 100 ? -17.182 6.222 2.376 1.00 97.50 100 GLN A C 1
ATOM 758 O O . GLN A 1 100 ? -18.063 5.364 2.330 1.00 97.50 100 GLN A O 1
ATOM 763 N N . GLY A 1 101 ? -17.363 7.462 1.926 1.00 94.88 101 GLY A N 1
ATOM 764 C CA . GLY A 1 101 ? -18.596 7.959 1.330 1.00 94.88 101 GLY A CA 1
ATOM 765 C C . GLY A 1 101 ? -19.451 8.704 2.340 1.00 94.88 101 GLY A C 1
ATOM 766 O O . GLY A 1 101 ? -18.959 9.177 3.365 1.00 94.88 101 GLY A O 1
ATOM 767 N N . ASP A 1 102 ? -20.734 8.806 2.024 1.00 91.94 102 ASP A N 1
ATOM 768 C CA . ASP A 1 102 ? -21.686 9.516 2.864 1.00 91.94 102 ASP A CA 1
ATOM 769 C C . ASP A 1 102 ? -21.856 8.831 4.229 1.00 91.94 102 ASP A C 1
ATOM 771 O O . ASP A 1 102 ? -21.560 7.648 4.425 1.00 91.94 102 ASP A O 1
ATOM 775 N N . GLY A 1 103 ? -22.311 9.597 5.218 1.00 91.94 103 GLY A N 1
ATOM 776 C CA . GLY A 1 103 ? -22.530 9.090 6.573 1.00 91.94 103 GLY A CA 1
ATOM 777 C C . GLY A 1 103 ? -21.263 8.917 7.414 1.00 91.94 103 GLY A C 1
ATOM 778 O O . GLY A 1 103 ? -21.361 8.398 8.525 1.00 91.94 103 GLY A O 1
ATOM 779 N N . LEU A 1 104 ? -20.092 9.350 6.934 1.00 96.19 104 LEU A N 1
ATOM 780 C CA . LEU A 1 104 ? -18.950 9.563 7.823 1.00 96.19 104 LEU A CA 1
ATOM 781 C C . LEU A 1 104 ? -19.237 10.735 8.767 1.00 96.19 104 LEU A C 1
ATOM 783 O O . LEU A 1 104 ? -19.748 11.775 8.349 1.00 96.19 104 LEU A O 1
ATOM 787 N N . LEU A 1 105 ? -18.903 10.563 10.042 1.00 94.50 105 LEU A N 1
ATOM 788 C CA . LEU A 1 105 ? -19.205 11.511 11.111 1.00 94.50 105 LEU A CA 1
ATOM 789 C C . LEU A 1 105 ? -17.921 12.155 11.641 1.00 94.50 105 LEU A C 1
ATOM 791 O O . LEU A 1 105 ? -16.853 11.547 11.646 1.00 94.50 105 LEU A O 1
ATOM 795 N N . THR A 1 106 ? -18.031 13.385 12.140 1.00 92.69 106 THR A N 1
ATOM 796 C CA . THR A 1 106 ? -16.916 14.122 12.765 1.00 92.69 106 THR A CA 1
ATOM 797 C C . THR A 1 106 ? -16.612 13.674 14.195 1.00 92.69 106 THR A C 1
ATOM 799 O O . THR A 1 106 ? -15.630 14.125 14.779 1.00 92.69 106 THR A O 1
ATOM 802 N N . GLN A 1 107 ? -17.451 12.805 14.758 1.00 93.81 107 GLN A N 1
ATOM 803 C CA . GLN A 1 107 ? -17.343 12.239 16.099 1.00 93.81 107 GLN A CA 1
ATOM 804 C C . GLN A 1 107 ? -17.852 10.792 16.100 1.00 93.81 107 GLN A C 1
ATOM 806 O O . GLN A 1 107 ? -18.512 10.360 15.149 1.00 93.81 107 GLN A O 1
ATOM 811 N N . ALA A 1 108 ? -17.570 10.046 17.170 1.00 93.00 108 ALA A N 1
ATOM 812 C CA . ALA A 1 108 ? -18.071 8.684 17.349 1.00 93.00 108 ALA A CA 1
ATOM 813 C C . ALA A 1 108 ? -19.602 8.618 17.115 1.00 93.00 108 ALA A C 1
ATOM 815 O O . ALA A 1 108 ? -20.320 9.511 17.575 1.00 93.00 108 ALA A O 1
ATOM 816 N N . PRO A 1 109 ? -20.122 7.595 16.406 1.00 94.06 109 PRO A N 1
ATOM 817 C CA . PRO A 1 109 ? -19.464 6.342 16.007 1.00 94.06 109 PRO A CA 1
ATOM 818 C C . PRO A 1 109 ? -18.611 6.394 14.720 1.00 94.06 109 PRO A C 1
ATOM 820 O O . PRO A 1 109 ? -18.215 5.337 14.239 1.00 94.06 109 PRO A O 1
ATOM 823 N N . TRP A 1 110 ? -18.308 7.582 14.170 1.00 96.62 110 TRP A N 1
ATOM 824 C CA . TRP A 1 110 ? -17.468 7.839 12.975 1.00 96.62 110 TRP A CA 1
ATOM 825 C C . TRP A 1 110 ? -18.022 7.336 11.639 1.00 96.62 110 TRP A C 1
ATOM 827 O O . TRP A 1 110 ? -17.790 7.957 10.604 1.00 96.62 110 TRP A O 1
ATOM 837 N N . VAL A 1 111 ? -18.769 6.238 11.659 1.00 96.44 111 VAL A N 1
ATOM 838 C CA . VAL A 1 111 ? -19.421 5.615 10.510 1.00 96.44 111 VAL A CA 1
ATOM 839 C C . VAL A 1 111 ? -20.906 5.449 10.805 1.00 96.44 111 VAL A C 1
ATOM 841 O O . VAL A 1 111 ? -21.296 5.131 11.929 1.00 96.44 111 VAL A O 1
ATOM 844 N N . THR A 1 112 ? -21.744 5.639 9.790 1.00 95.69 112 THR A N 1
ATOM 845 C CA . THR A 1 112 ? -23.188 5.412 9.890 1.00 95.69 112 THR A CA 1
ATOM 846 C C . THR A 1 112 ? -23.525 4.058 9.260 1.00 95.69 112 THR A C 1
ATOM 848 O O . THR A 1 112 ? -23.400 3.916 8.038 1.00 95.69 112 THR A O 1
ATOM 851 N N . PRO A 1 113 ? -23.954 3.050 10.046 1.00 89.44 113 PRO A N 1
ATOM 852 C CA . PRO A 1 113 ? -24.304 1.734 9.516 1.00 89.44 113 PRO A CA 1
ATOM 853 C C . PRO A 1 113 ? -25.339 1.822 8.388 1.00 89.44 113 PRO A C 1
ATOM 855 O O . PRO A 1 113 ? -26.337 2.528 8.504 1.00 89.44 113 PRO A O 1
ATOM 858 N N . GLY A 1 114 ? -25.095 1.114 7.285 1.00 88.81 114 GLY A N 1
ATOM 859 C CA . GLY A 1 114 ? -25.985 1.099 6.117 1.00 88.81 114 GLY A CA 1
ATOM 860 C C . GLY A 1 114 ? -25.869 2.307 5.179 1.00 88.81 114 GLY A C 1
ATOM 861 O O . GLY A 1 114 ? -26.355 2.222 4.056 1.00 88.81 114 GLY A O 1
ATOM 862 N N . VAL A 1 115 ? -25.197 3.390 5.588 1.00 94.75 115 VAL A N 1
ATOM 863 C CA . VAL A 1 115 ? -24.940 4.566 4.733 1.00 94.75 115 VAL A CA 1
ATOM 864 C C . VAL A 1 115 ? -23.472 4.616 4.327 1.00 94.75 115 VAL A C 1
ATOM 866 O O . VAL A 1 115 ? -23.145 4.693 3.143 1.00 94.75 115 VAL A O 1
ATOM 869 N N . THR A 1 116 ? -22.573 4.510 5.305 1.00 96.44 116 THR A N 1
ATOM 870 C CA . THR A 1 116 ? -21.138 4.515 5.044 1.00 96.44 116 THR A CA 1
ATOM 871 C C . THR A 1 116 ? -20.728 3.243 4.323 1.00 96.44 116 THR A C 1
ATOM 873 O O . THR A 1 116 ? -21.025 2.126 4.753 1.00 96.44 116 THR A O 1
ATOM 876 N N . ARG A 1 117 ? -20.012 3.407 3.211 1.00 96.75 117 ARG A N 1
ATOM 877 C CA . ARG A 1 117 ? -19.637 2.292 2.349 1.00 96.75 117 ARG A CA 1
ATOM 878 C C . ARG A 1 117 ? -18.376 1.631 2.868 1.00 96.75 117 ARG A C 1
ATOM 880 O O . ARG A 1 117 ? -17.368 2.284 3.137 1.00 96.75 117 ARG A O 1
ATOM 887 N N . ARG A 1 118 ? -18.430 0.308 2.940 1.00 97.19 118 ARG A N 1
ATOM 888 C CA . ARG A 1 118 ? -17.268 -0.540 3.177 1.00 97.19 118 ARG A CA 1
ATOM 889 C C . ARG A 1 118 ? -16.451 -0.631 1.895 1.00 97.19 118 ARG A C 1
ATOM 891 O O . ARG A 1 118 ? -16.956 -1.145 0.901 1.00 97.19 118 ARG A O 1
ATOM 898 N N . ILE A 1 119 ? -15.221 -0.140 1.914 1.00 97.75 119 ILE A N 1
ATOM 899 C CA . ILE A 1 119 ? -14.359 -0.083 0.728 1.00 97.75 119 ILE A CA 1
ATOM 900 C C . ILE A 1 119 ? -13.422 -1.276 0.670 1.00 97.75 119 ILE A C 1
ATOM 902 O O . ILE A 1 119 ? -13.351 -1.958 -0.347 1.00 97.75 119 ILE A O 1
ATOM 906 N N . MET A 1 120 ? -12.738 -1.548 1.775 1.00 98.19 120 MET A N 1
ATOM 907 C CA . MET A 1 120 ? -11.717 -2.581 1.845 1.00 98.19 120 MET A CA 1
ATOM 908 C C . MET A 1 120 ? -11.791 -3.277 3.193 1.00 98.19 120 MET A C 1
ATOM 910 O O . MET A 1 120 ? -12.033 -2.629 4.214 1.00 98.19 120 MET A O 1
ATOM 914 N N . VAL A 1 121 ? -11.580 -4.586 3.198 1.00 98.56 121 VAL A N 1
ATOM 915 C CA . VAL A 1 121 ? -11.381 -5.363 4.423 1.00 98.56 121 VAL A CA 1
ATOM 916 C C . VAL A 1 121 ? -10.032 -6.049 4.361 1.00 98.56 121 VAL A C 1
ATOM 918 O O . VAL A 1 121 ? -9.581 -6.436 3.286 1.00 98.56 121 VAL A O 1
ATOM 921 N N . ALA A 1 122 ? -9.381 -6.188 5.510 1.00 98.44 122 ALA A N 1
ATOM 922 C CA . ALA A 1 122 ? -8.127 -6.912 5.587 1.00 98.44 122 ALA A CA 1
ATOM 923 C C . ALA A 1 122 ? -8.049 -7.779 6.840 1.00 98.44 122 ALA A C 1
ATOM 925 O O . ALA A 1 122 ? -8.494 -7.372 7.912 1.00 98.44 122 ALA A O 1
ATOM 926 N N . CYS A 1 123 ? -7.438 -8.953 6.709 1.00 98.62 123 CYS A N 1
ATOM 927 C CA . CYS A 1 123 ? -6.977 -9.759 7.831 1.00 98.62 123 CYS A CA 1
ATOM 928 C C . CYS A 1 123 ? -5.452 -9.750 7.817 1.00 98.62 123 CYS A C 1
ATOM 930 O O . CYS A 1 123 ? -4.832 -10.178 6.844 1.00 98.62 123 CYS A O 1
ATOM 932 N N . THR A 1 124 ? -4.844 -9.221 8.875 1.00 98.44 124 THR A N 1
ATOM 933 C CA . THR A 1 124 ? -3.391 -9.044 8.953 1.00 98.44 124 THR A CA 1
ATOM 934 C C . THR A 1 124 ? -2.826 -9.661 10.216 1.00 98.44 124 THR A C 1
ATOM 936 O O . THR A 1 124 ? -3.461 -9.652 11.273 1.00 98.44 124 THR A O 1
ATOM 939 N N . THR A 1 125 ? -1.610 -10.189 10.101 1.00 98.19 125 THR A N 1
ATOM 940 C CA . THR A 1 125 ? -0.801 -10.589 11.246 1.00 98.19 125 THR A CA 1
ATOM 941 C C . THR A 1 125 ? 0.353 -9.619 11.439 1.00 98.19 125 THR A C 1
ATOM 943 O O . THR A 1 125 ? 1.058 -9.262 10.495 1.00 98.19 125 THR A O 1
ATOM 946 N N . GLN A 1 126 ? 0.521 -9.192 12.683 1.00 98.00 126 GLN A N 1
ATOM 947 C CA . GLN A 1 126 ? 1.479 -8.187 13.110 1.00 98.00 126 GLN A CA 1
ATOM 948 C C . GLN A 1 126 ? 2.423 -8.790 14.148 1.00 98.00 126 GLN A C 1
ATOM 950 O O . GLN A 1 126 ? 1.996 -9.509 15.060 1.00 98.00 126 GLN A O 1
ATOM 955 N N . ILE A 1 127 ? 3.710 -8.512 13.993 1.00 97.12 127 ILE A N 1
ATOM 956 C CA . ILE A 1 127 ? 4.805 -9.045 14.799 1.00 97.12 127 ILE A CA 1
ATOM 957 C C . ILE A 1 127 ? 5.837 -7.950 15.080 1.00 97.12 127 ILE A C 1
ATOM 959 O O . ILE A 1 127 ? 5.695 -6.804 14.665 1.00 97.12 127 ILE A O 1
ATOM 963 N N . ASN A 1 128 ? 6.890 -8.318 15.801 1.00 96.25 128 ASN A N 1
ATOM 964 C CA . ASN A 1 128 ? 8.111 -7.533 15.911 1.00 96.25 128 ASN A CA 1
ATOM 965 C C . ASN A 1 128 ? 9.223 -8.279 15.166 1.00 96.25 128 ASN A C 1
ATOM 967 O O . ASN A 1 128 ? 9.800 -9.211 15.725 1.00 96.25 128 ASN A O 1
ATOM 971 N N . LEU A 1 129 ? 9.527 -7.903 13.922 1.00 93.06 129 LEU A N 1
ATOM 972 C CA . LEU A 1 129 ? 10.520 -8.608 13.100 1.00 93.06 129 LEU A CA 1
ATOM 973 C C . LEU A 1 129 ? 11.928 -8.551 13.705 1.00 93.06 129 LEU A C 1
ATOM 975 O O . LEU A 1 129 ? 12.719 -9.464 13.499 1.00 93.06 129 LEU A O 1
ATOM 979 N N . ARG A 1 130 ? 12.239 -7.517 14.498 1.00 92.31 130 ARG A N 1
ATOM 980 C CA . ARG A 1 130 ? 13.545 -7.368 15.162 1.00 92.31 130 ARG A CA 1
ATOM 981 C C . ARG A 1 130 ? 13.784 -8.415 16.251 1.00 92.31 130 ARG A C 1
ATOM 983 O O . ARG A 1 130 ? 14.924 -8.800 16.484 1.00 92.31 130 ARG A O 1
ATOM 990 N N . THR A 1 131 ? 12.732 -8.835 16.945 1.00 91.62 131 THR A N 1
ATOM 991 C CA . THR A 1 131 ? 12.808 -9.815 18.044 1.00 91.62 131 THR A CA 1
ATOM 992 C C . THR A 1 131 ? 12.246 -11.180 17.657 1.00 91.62 131 THR A C 1
ATOM 994 O O . THR A 1 131 ? 12.366 -12.134 18.428 1.00 91.62 131 THR A O 1
ATOM 997 N N . PHE A 1 132 ? 11.636 -11.293 16.474 1.00 86.25 132 PHE A N 1
ATOM 998 C CA . PHE A 1 132 ? 11.117 -12.549 15.961 1.00 86.25 132 PHE A CA 1
ATOM 999 C C . PHE A 1 132 ? 12.275 -13.502 15.654 1.00 86.25 132 PHE A C 1
ATOM 1001 O O . PHE A 1 132 ? 13.066 -13.280 14.741 1.00 86.25 132 PHE A O 1
ATOM 1008 N N . ALA A 1 133 ? 12.368 -14.574 16.435 1.00 84.31 133 ALA A N 1
ATOM 1009 C CA . ALA A 1 133 ? 13.347 -15.634 16.253 1.00 84.31 133 ALA A CA 1
ATOM 1010 C C . ALA A 1 133 ? 12.642 -16.906 15.777 1.00 84.31 133 ALA A C 1
ATOM 1012 O O . ALA A 1 133 ? 11.570 -17.263 16.267 1.00 84.31 133 ALA A O 1
ATOM 1013 N N . GLY A 1 134 ? 13.265 -17.606 14.836 1.00 82.00 134 GLY A N 1
ATOM 1014 C CA . GLY A 1 134 ? 12.760 -18.850 14.274 1.00 82.00 134 GLY A CA 1
ATOM 1015 C C . GLY A 1 134 ? 13.896 -19.693 13.716 1.00 82.00 134 GLY A C 1
ATOM 1016 O O . GLY A 1 134 ? 15.061 -19.300 13.743 1.00 82.00 134 GLY A O 1
ATOM 1017 N N . ILE A 1 135 ? 13.555 -20.877 13.218 1.00 85.19 135 ILE A N 1
ATOM 1018 C CA . ILE A 1 135 ? 14.531 -21.743 12.564 1.00 85.19 135 ILE A CA 1
ATOM 1019 C C . ILE A 1 135 ? 14.740 -21.222 11.143 1.00 85.19 135 ILE A C 1
ATOM 1021 O O . ILE A 1 135 ? 13.851 -21.344 10.303 1.00 85.19 135 ILE A O 1
ATOM 1025 N N . THR A 1 136 ? 15.930 -20.705 10.856 1.00 83.06 136 THR A N 1
ATOM 1026 C CA . THR A 1 136 ? 16.373 -20.503 9.474 1.00 83.06 136 THR A CA 1
ATOM 1027 C C . THR A 1 136 ? 16.909 -21.827 8.953 1.00 83.06 136 THR A C 1
ATOM 1029 O O . THR A 1 136 ? 17.865 -22.376 9.503 1.00 83.06 136 THR A O 1
ATOM 1032 N N . ARG A 1 137 ? 16.291 -22.364 7.901 1.00 84.31 137 ARG A N 1
ATOM 1033 C CA . ARG A 1 137 ? 16.821 -23.516 7.166 1.00 84.31 137 ARG A CA 1
ATOM 1034 C C . ARG A 1 137 ? 17.125 -23.089 5.740 1.00 84.31 137 ARG A C 1
ATOM 1036 O O . ARG A 1 137 ? 16.281 -22.415 5.152 1.00 84.31 137 ARG A O 1
ATOM 1043 N N . PRO A 1 138 ? 18.267 -23.503 5.169 1.00 83.19 138 PRO A N 1
ATOM 1044 C CA . PRO A 1 138 ? 18.461 -23.436 3.733 1.00 83.19 138 PRO A CA 1
ATOM 1045 C C . PRO A 1 138 ? 17.300 -24.169 3.067 1.00 83.19 138 PRO A C 1
ATOM 1047 O O . PRO A 1 138 ? 17.127 -25.379 3.228 1.00 83.19 138 PRO A O 1
ATOM 1050 N N . THR A 1 139 ? 16.450 -23.421 2.378 1.00 79.19 139 THR A N 1
ATOM 1051 C CA . THR A 1 139 ? 15.523 -24.018 1.431 1.00 79.19 139 THR A CA 1
ATOM 1052 C C . THR A 1 139 ? 16.408 -24.534 0.308 1.00 79.19 139 THR A C 1
ATOM 1054 O O . THR A 1 139 ? 17.170 -23.740 -0.234 1.00 79.19 139 THR A O 1
ATOM 1057 N N . GLY A 1 140 ? 16.329 -25.811 -0.077 1.00 79.19 140 GLY A N 1
ATOM 1058 C CA . GLY A 1 140 ? 17.010 -26.329 -1.281 1.00 79.19 140 GLY A CA 1
ATOM 1059 C C . GLY A 1 140 ? 16.526 -25.687 -2.594 1.00 79.19 140 GLY A C 1
ATOM 1060 O O . GLY A 1 140 ? 16.663 -26.275 -3.657 1.00 79.19 140 GLY A O 1
ATOM 1061 N N . TYR A 1 141 ? 15.892 -24.516 -2.498 1.00 72.81 141 TYR A N 1
ATOM 1062 C CA . TYR A 1 141 ? 15.579 -23.614 -3.578 1.00 72.81 141 TYR A CA 1
ATOM 1063 C C . TYR A 1 141 ? 16.889 -23.084 -4.151 1.00 72.81 141 TYR A C 1
ATOM 1065 O O . TYR A 1 141 ? 17.549 -22.220 -3.573 1.00 72.81 141 TYR A O 1
ATOM 1073 N N . GLU A 1 142 ? 17.251 -23.623 -5.300 1.00 69.00 142 GLU A N 1
ATOM 1074 C CA . GLU A 1 142 ? 18.226 -23.025 -6.190 1.00 69.00 142 GLU A CA 1
ATOM 1075 C C . GLU A 1 142 ? 17.435 -22.154 -7.165 1.00 69.00 142 GLU A C 1
ATOM 1077 O O . GLU A 1 142 ? 16.469 -22.626 -7.769 1.00 69.00 142 GLU A O 1
ATOM 1082 N N . SER A 1 143 ? 17.794 -20.871 -7.286 1.00 62.88 143 SER A N 1
ATOM 1083 C CA . SER A 1 143 ? 17.205 -19.997 -8.305 1.00 62.88 143 SER A CA 1
ATOM 1084 C C . SER A 1 143 ? 17.432 -20.663 -9.658 1.00 62.88 143 SER A C 1
ATOM 1086 O O . SER A 1 143 ? 18.574 -20.774 -10.101 1.00 62.88 143 SER A O 1
ATOM 1088 N N . THR A 1 144 ? 16.371 -21.182 -10.271 1.00 54.06 144 THR A N 1
ATOM 1089 C CA . THR A 1 144 ? 16.442 -21.979 -11.498 1.00 54.06 144 THR A CA 1
ATOM 1090 C C . THR A 1 144 ? 17.160 -21.186 -12.586 1.00 54.06 144 THR A C 1
ATOM 1092 O O . THR A 1 144 ? 16.611 -20.203 -13.068 1.00 54.06 144 THR A O 1
ATOM 1095 N N . ALA A 1 145 ? 18.382 -21.621 -12.912 1.00 55.03 145 ALA A N 1
ATOM 1096 C CA . ALA A 1 145 ? 19.327 -21.094 -13.900 1.00 55.03 145 ALA A CA 1
ATOM 1097 C C . ALA A 1 145 ? 19.479 -19.560 -13.937 1.00 55.03 145 ALA A C 1
ATOM 1099 O O . ALA A 1 145 ? 18.578 -18.827 -14.334 1.00 55.03 145 ALA A O 1
ATOM 1100 N N . VAL A 1 146 ? 20.690 -19.081 -13.639 1.00 55.31 146 VAL A N 1
ATOM 1101 C CA . VAL A 1 146 ? 21.137 -17.692 -13.877 1.00 55.31 146 VAL A CA 1
ATOM 1102 C C . VAL A 1 146 ? 20.809 -17.220 -15.306 1.00 55.31 146 VAL A C 1
ATOM 1104 O O . VAL A 1 146 ? 20.541 -16.043 -15.511 1.00 55.31 146 VAL A O 1
ATOM 1107 N N . ASP A 1 147 ? 20.722 -18.152 -16.259 1.00 56.03 147 ASP A N 1
ATOM 1108 C CA . ASP A 1 147 ? 20.345 -17.920 -17.658 1.00 56.03 147 ASP A CA 1
ATOM 1109 C C . ASP A 1 147 ? 18.865 -17.548 -17.879 1.00 56.03 147 ASP A C 1
ATOM 1111 O O . ASP A 1 147 ? 18.490 -17.220 -19.002 1.00 56.03 147 ASP A O 1
ATOM 1115 N N . SER A 1 148 ? 18.017 -17.612 -16.845 1.00 60.81 148 SER A N 1
ATOM 1116 C CA . SER A 1 148 ? 16.587 -17.260 -16.912 1.00 60.81 148 SER A CA 1
ATOM 1117 C C . SER A 1 148 ? 16.303 -15.827 -16.465 1.00 60.81 148 SER A C 1
ATOM 1119 O O . SER A 1 148 ? 15.203 -15.333 -16.691 1.00 60.81 148 SER A O 1
ATOM 1121 N N . ILE A 1 149 ? 17.267 -15.169 -15.814 1.00 66.62 149 ILE A N 1
ATOM 1122 C CA . ILE A 1 149 ? 17.126 -13.806 -15.296 1.00 66.62 149 ILE A CA 1
ATOM 1123 C C . ILE A 1 149 ? 17.912 -12.882 -16.231 1.00 66.62 149 ILE A C 1
ATOM 1125 O O . ILE A 1 149 ? 19.077 -13.172 -16.525 1.00 66.62 149 ILE A O 1
ATOM 1129 N N . PRO A 1 150 ? 17.335 -11.767 -16.714 1.00 71.25 150 PRO A N 1
ATOM 1130 C CA . PRO A 1 150 ? 18.113 -10.779 -17.446 1.00 71.25 150 PRO A CA 1
ATOM 1131 C C . PRO A 1 150 ? 19.315 -10.332 -16.605 1.00 71.25 150 PRO A C 1
ATOM 1133 O O . PRO A 1 150 ? 19.209 -10.179 -15.386 1.00 71.25 150 PRO A O 1
ATOM 1136 N N . THR A 1 151 ? 20.467 -10.129 -17.245 1.00 80.94 151 THR A N 1
ATOM 1137 C CA . THR A 1 151 ? 21.697 -9.714 -16.554 1.00 80.94 151 THR A CA 1
ATOM 1138 C C . THR A 1 151 ? 21.427 -8.512 -15.653 1.00 80.94 151 THR A C 1
ATOM 1140 O O . THR A 1 151 ? 20.678 -7.617 -16.039 1.00 80.94 151 THR A O 1
ATOM 1143 N N . GLN A 1 152 ? 22.020 -8.489 -14.455 1.00 82.56 152 GLN A N 1
ATOM 1144 C CA . GLN A 1 152 ? 21.831 -7.379 -13.520 1.00 82.56 152 GLN A CA 1
ATOM 1145 C C . GLN A 1 152 ? 22.151 -6.031 -14.194 1.00 82.56 152 GLN A C 1
ATOM 1147 O O . GLN A 1 152 ? 23.143 -5.951 -14.923 1.00 82.56 152 GLN A O 1
ATOM 1152 N N . PRO A 1 153 ? 21.325 -4.995 -13.972 1.00 85.94 153 PRO A N 1
ATOM 1153 C CA . PRO A 1 153 ? 21.522 -3.692 -14.587 1.00 85.94 153 PRO A CA 1
ATOM 1154 C C . PRO A 1 153 ? 22.766 -2.991 -14.049 1.00 85.94 153 PRO A C 1
ATOM 1156 O O . PRO A 1 153 ? 23.147 -3.163 -12.886 1.00 85.94 153 PRO A O 1
ATOM 1159 N N . ASP A 1 154 ? 23.320 -2.091 -14.857 1.00 88.88 154 ASP A N 1
ATOM 1160 C CA . ASP A 1 154 ? 24.220 -1.060 -14.349 1.00 88.88 154 ASP A CA 1
ATOM 1161 C C . ASP A 1 154 ? 23.387 0.024 -13.648 1.00 88.88 154 ASP A C 1
ATOM 1163 O O . ASP A 1 154 ? 22.819 0.918 -14.278 1.00 88.88 154 ASP A O 1
ATOM 1167 N N . LEU A 1 155 ? 23.315 -0.047 -12.315 1.00 88.19 155 LEU A N 1
ATOM 1168 C CA . LEU A 1 155 ? 22.531 0.890 -11.506 1.00 88.19 155 LEU A CA 1
ATOM 1169 C C . LEU A 1 155 ? 22.950 2.358 -11.703 1.00 88.19 155 LEU A C 1
ATOM 1171 O O . LEU A 1 155 ? 22.094 3.239 -11.625 1.00 88.19 155 LEU A O 1
ATOM 1175 N N . GLN A 1 156 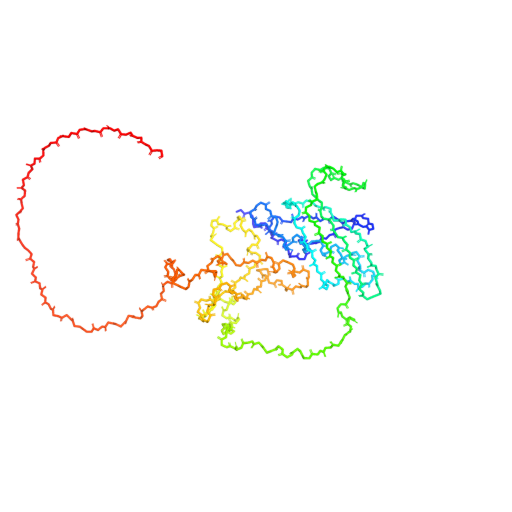? 24.229 2.638 -11.986 1.00 87.38 156 GLN A N 1
ATOM 1176 C CA . GLN A 1 156 ? 24.682 4.011 -12.241 1.00 87.38 156 GLN A CA 1
ATOM 1177 C C . GLN A 1 156 ? 24.218 4.508 -13.611 1.00 87.38 156 GLN A C 1
ATOM 1179 O O . GLN A 1 156 ? 23.897 5.690 -13.761 1.00 87.38 156 GLN A O 1
ATOM 1184 N N . ALA A 1 157 ? 24.181 3.623 -14.610 1.00 86.19 157 ALA A N 1
ATOM 1185 C CA . ALA A 1 157 ? 23.605 3.937 -15.911 1.00 86.19 157 ALA A CA 1
ATOM 1186 C C . ALA A 1 157 ? 22.092 4.175 -15.791 1.00 86.19 157 ALA A C 1
ATOM 1188 O O . ALA A 1 157 ? 21.600 5.197 -16.261 1.00 86.19 157 ALA A O 1
ATOM 1189 N N . LEU A 1 158 ? 21.359 3.318 -15.070 1.00 86.12 158 LEU A N 1
ATOM 1190 C CA . LEU A 1 158 ? 19.921 3.513 -14.835 1.00 86.12 158 LEU A CA 1
ATOM 1191 C C . LEU A 1 158 ? 19.607 4.858 -14.169 1.00 86.12 158 LEU A C 1
ATOM 1193 O O . LEU A 1 158 ? 18.636 5.527 -14.529 1.00 86.12 158 LEU A O 1
ATOM 1197 N N . GLU A 1 159 ? 20.438 5.278 -13.216 1.00 84.25 159 GLU A N 1
ATOM 1198 C CA . GLU A 1 159 ? 20.274 6.561 -12.541 1.00 84.25 159 GLU A CA 1
ATOM 1199 C C . GLU A 1 159 ? 20.459 7.753 -13.496 1.00 84.25 159 GLU A C 1
ATOM 1201 O O . GLU A 1 159 ? 19.699 8.717 -13.407 1.00 84.25 159 GLU A O 1
ATOM 1206 N N . LYS A 1 160 ? 21.428 7.686 -14.421 1.00 84.88 160 LYS A N 1
ATOM 1207 C CA . LYS A 1 160 ? 21.831 8.815 -15.282 1.00 84.88 160 LYS A CA 1
ATOM 1208 C C . LYS A 1 160 ? 21.123 8.878 -16.633 1.00 84.88 160 LYS A C 1
ATOM 1210 O O . LYS A 1 160 ? 20.906 9.974 -17.146 1.00 84.88 160 LYS A O 1
ATOM 1215 N N . THR A 1 161 ? 20.849 7.731 -17.249 1.00 81.94 161 THR A N 1
ATOM 1216 C CA . THR A 1 161 ? 20.416 7.623 -18.653 1.00 81.94 161 THR A CA 1
ATOM 1217 C C . THR A 1 161 ? 19.067 6.932 -18.826 1.00 81.94 161 THR A C 1
ATOM 1219 O O . THR A 1 161 ? 18.673 6.659 -19.958 1.00 81.94 161 THR A O 1
ATOM 1222 N N . ASP A 1 162 ? 18.347 6.668 -17.728 1.00 84.56 162 ASP A N 1
ATOM 1223 C CA . ASP A 1 162 ? 17.047 5.979 -17.704 1.00 84.56 162 ASP A CA 1
ATOM 1224 C C . ASP A 1 162 ? 17.073 4.575 -18.349 1.00 84.56 162 ASP A C 1
ATOM 1226 O O . ASP A 1 162 ? 16.049 4.053 -18.798 1.00 84.56 162 ASP A O 1
ATOM 1230 N N . GLY A 1 163 ? 18.251 3.950 -18.420 1.00 88.31 163 GLY A N 1
ATOM 1231 C CA . GLY A 1 163 ? 18.447 2.651 -19.057 1.00 88.31 163 GLY A CA 1
ATOM 1232 C C . GLY A 1 163 ? 19.912 2.320 -19.335 1.00 88.31 163 GLY A C 1
ATOM 1233 O O . GLY A 1 163 ? 20.780 3.192 -19.272 1.00 88.31 163 GLY A O 1
ATOM 1234 N N . ASP A 1 164 ? 20.152 1.059 -19.684 1.00 88.56 164 ASP A N 1
ATOM 1235 C CA . ASP A 1 164 ? 21.427 0.504 -20.148 1.00 88.56 164 ASP A CA 1
ATOM 1236 C C . ASP A 1 164 ? 21.211 -0.368 -21.409 1.00 88.56 164 ASP A C 1
ATOM 1238 O O . ASP A 1 164 ? 20.197 -0.237 -22.100 1.00 88.56 164 ASP A O 1
ATOM 1242 N N . GLU A 1 165 ? 22.157 -1.237 -21.776 1.00 86.81 165 GLU A N 1
ATOM 1243 C CA . GLU A 1 165 ? 22.017 -2.108 -22.954 1.00 86.81 165 GLU A CA 1
ATOM 1244 C C . GLU A 1 165 ? 20.797 -3.055 -22.882 1.00 86.81 165 GLU A C 1
ATOM 1246 O O . GLU A 1 165 ? 20.186 -3.364 -23.914 1.00 86.81 165 GLU A O 1
ATOM 1251 N N . ILE A 1 166 ? 20.427 -3.496 -21.678 1.00 88.75 166 ILE A N 1
ATOM 1252 C CA . ILE A 1 166 ? 19.425 -4.534 -21.420 1.00 88.75 166 ILE A CA 1
ATOM 1253 C C . ILE A 1 166 ? 18.148 -3.930 -20.842 1.00 88.75 166 ILE A C 1
ATOM 1255 O O . ILE A 1 166 ? 17.061 -4.318 -21.263 1.00 88.75 166 ILE A O 1
ATOM 1259 N N . TRP A 1 167 ? 18.254 -2.972 -19.932 1.00 91.19 167 TRP A N 1
ATOM 1260 C CA . TRP A 1 167 ? 17.152 -2.412 -19.160 1.00 91.19 167 TRP A CA 1
ATOM 1261 C C . TRP A 1 167 ? 16.760 -1.019 -19.646 1.00 91.19 167 TRP A C 1
ATOM 1263 O O . TRP A 1 167 ? 17.595 -0.220 -20.069 1.00 91.19 167 TRP A O 1
ATOM 1273 N N . GLU A 1 168 ? 15.470 -0.710 -19.570 1.00 92.00 168 GLU A N 1
ATOM 1274 C CA . GLU A 1 168 ? 14.920 0.603 -19.914 1.00 92.00 168 GLU A CA 1
ATOM 1275 C C . GLU A 1 168 ? 13.817 1.006 -18.947 1.00 92.00 168 GLU A C 1
ATOM 1277 O O . GLU A 1 168 ? 12.996 0.179 -18.544 1.00 92.00 168 GLU A O 1
ATOM 1282 N N . GLU A 1 169 ? 13.766 2.295 -18.619 1.00 93.44 169 GLU A N 1
ATOM 1283 C CA . GLU A 1 169 ? 12.678 2.861 -17.840 1.00 93.44 169 GLU A CA 1
ATOM 1284 C C . GLU A 1 169 ? 11.346 2.845 -18.615 1.00 93.44 169 GLU A C 1
ATOM 1286 O O . GLU A 1 169 ? 11.185 3.461 -19.673 1.00 93.44 169 GLU A O 1
ATOM 1291 N N . SER A 1 170 ? 10.337 2.184 -18.049 1.00 91.75 170 SER A N 1
ATOM 1292 C CA . SER A 1 170 ? 8.960 2.212 -18.531 1.00 91.75 170 SER A CA 1
ATOM 1293 C C . SER A 1 170 ? 8.313 3.559 -18.207 1.00 91.75 170 SER A C 1
ATOM 1295 O O . SER A 1 170 ? 7.811 3.779 -17.101 1.00 91.75 170 SER A O 1
ATOM 1297 N N . LYS A 1 171 ? 8.225 4.433 -19.208 1.00 89.31 171 LYS A N 1
ATOM 1298 C CA . LYS A 1 171 ? 7.612 5.760 -19.073 1.00 89.31 171 LYS A CA 1
ATOM 1299 C C . LYS A 1 171 ? 6.130 5.752 -19.438 1.00 89.31 171 LYS A C 1
ATOM 1301 O O . LYS A 1 171 ? 5.727 5.241 -20.483 1.00 89.31 171 LYS A O 1
ATOM 1306 N N . VAL A 1 172 ? 5.315 6.396 -18.604 1.00 87.75 172 VAL A N 1
ATOM 1307 C CA . VAL A 1 172 ? 3.912 6.686 -18.926 1.00 87.75 172 VAL A CA 1
ATOM 1308 C C . VAL A 1 172 ? 3.868 7.754 -20.030 1.00 87.75 172 VAL A C 1
ATOM 1310 O O . VAL A 1 172 ? 4.513 8.798 -19.886 1.00 87.75 172 VAL A O 1
ATOM 1313 N N . PRO A 1 173 ? 3.099 7.561 -21.118 1.00 87.81 173 PRO A N 1
ATOM 1314 C CA . PRO A 1 173 ? 2.929 8.590 -22.139 1.00 87.81 173 PRO A CA 1
ATOM 1315 C C . PRO A 1 173 ? 2.419 9.905 -21.537 1.00 87.81 173 PRO A C 1
ATOM 1317 O O . PRO A 1 173 ? 1.464 9.897 -20.760 1.00 87.81 173 PRO A O 1
ATOM 1320 N N . LYS A 1 174 ? 2.999 11.046 -21.941 1.00 87.06 174 LYS A N 1
ATOM 1321 C CA . LYS A 1 174 ? 2.667 12.385 -21.399 1.00 87.06 174 LYS A CA 1
ATOM 1322 C C . LYS A 1 174 ? 1.158 12.683 -21.279 1.00 87.06 174 LYS A C 1
ATOM 1324 O O . LYS A 1 174 ? 0.763 13.252 -20.262 1.00 87.06 174 LYS A O 1
ATOM 1329 N N . PRO A 1 175 ? 0.293 12.312 -22.247 1.00 85.62 175 PRO A N 1
ATOM 1330 C CA . PRO A 1 175 ? -1.149 12.548 -22.124 1.00 85.62 175 PRO A CA 1
ATOM 1331 C C . PRO A 1 175 ? -1.808 11.780 -20.967 1.00 85.62 175 PRO A C 1
ATOM 1333 O O . PRO A 1 175 ? -2.825 12.218 -20.437 1.00 85.62 175 PRO A O 1
ATOM 1336 N N . LEU A 1 176 ? -1.230 10.645 -20.562 1.00 85.56 176 LEU A N 1
ATOM 1337 C CA . LEU A 1 176 ? -1.766 9.742 -19.542 1.00 85.56 176 LEU A CA 1
ATOM 1338 C C . LEU A 1 176 ? -1.163 9.975 -18.154 1.00 85.56 176 LEU A C 1
ATOM 1340 O O . LEU A 1 176 ? -1.722 9.495 -17.173 1.00 85.56 176 LEU A O 1
ATOM 1344 N N . THR A 1 177 ? -0.078 10.745 -18.041 1.00 84.25 177 THR A N 1
ATOM 1345 C CA . THR A 1 177 ? 0.639 11.009 -16.782 1.00 84.25 177 THR A CA 1
ATOM 1346 C C . THR A 1 177 ? -0.287 11.498 -15.665 1.00 84.25 177 THR A C 1
ATOM 1348 O O . THR A 1 177 ? -0.192 11.010 -14.544 1.00 84.25 177 THR A O 1
ATOM 1351 N N . LYS A 1 178 ? -1.226 12.414 -15.952 1.00 83.94 178 LYS A N 1
ATOM 1352 C CA . LYS A 1 178 ? -2.185 12.910 -14.945 1.00 83.94 178 LYS A CA 1
ATOM 1353 C C . LYS A 1 178 ? -3.197 11.839 -14.533 1.00 83.94 178 LYS A C 1
ATOM 1355 O O . LYS A 1 178 ? -3.535 11.730 -13.357 1.00 83.94 178 LYS A O 1
ATOM 1360 N N . MET A 1 179 ? -3.672 11.049 -15.495 1.00 86.44 179 MET A N 1
ATOM 1361 C CA . MET A 1 179 ? -4.595 9.950 -15.227 1.00 86.44 179 MET A CA 1
ATOM 1362 C C . MET A 1 179 ? -3.910 8.857 -14.405 1.00 86.44 179 MET A C 1
ATOM 1364 O O . MET A 1 179 ? -4.513 8.322 -13.494 1.00 86.44 179 MET A O 1
ATOM 1368 N N . MET A 1 180 ? -2.644 8.549 -14.663 1.00 87.69 180 MET A N 1
ATOM 1369 C CA . MET A 1 180 ? -1.887 7.506 -13.967 1.00 87.69 180 MET A CA 1
ATOM 1370 C C . MET A 1 180 ? -0.939 8.110 -12.925 1.00 87.69 180 MET A C 1
ATOM 1372 O O . MET A 1 180 ? 0.245 7.785 -12.893 1.00 87.69 180 MET A O 1
ATOM 1376 N N . SER A 1 181 ? -1.456 9.009 -12.081 1.00 91.56 181 SER A N 1
ATOM 1377 C CA . SER A 1 181 ? -0.644 9.768 -11.117 1.00 91.56 181 SER A CA 1
ATOM 1378 C C . SER A 1 181 ? 0.202 8.865 -10.213 1.00 91.56 181 SER A C 1
ATOM 1380 O O . SER A 1 181 ? 1.391 9.124 -10.043 1.00 91.56 181 SER A O 1
ATOM 1382 N N . SER A 1 182 ? -0.379 7.756 -9.746 1.00 93.62 182 SER A N 1
ATOM 1383 C CA . SER A 1 182 ? 0.290 6.727 -8.946 1.00 93.62 182 SER A CA 1
ATOM 1384 C C . SER A 1 182 ? 1.535 6.144 -9.618 1.00 93.62 182 SER A C 1
ATOM 1386 O O . SER A 1 182 ? 2.565 5.991 -8.963 1.00 93.62 182 SER A O 1
ATOM 1388 N N . LEU A 1 183 ? 1.486 5.875 -10.928 1.00 92.38 183 LEU A N 1
ATOM 1389 C CA . LEU A 1 183 ? 2.631 5.311 -11.649 1.00 92.38 183 LEU A CA 1
ATOM 1390 C C . LEU A 1 183 ? 3.813 6.283 -11.696 1.00 92.38 183 LEU A C 1
ATOM 1392 O O . LEU A 1 183 ? 4.952 5.844 -11.755 1.00 92.38 183 LEU A O 1
ATOM 1396 N N . ASN A 1 184 ? 3.571 7.592 -11.590 1.00 91.62 184 ASN A N 1
ATOM 1397 C CA . ASN A 1 184 ? 4.647 8.586 -11.553 1.00 91.62 184 ASN A CA 1
ATOM 1398 C C . ASN A 1 184 ? 5.397 8.624 -10.214 1.00 91.62 184 ASN A C 1
ATOM 1400 O O . ASN A 1 184 ? 6.378 9.363 -10.097 1.00 91.62 184 ASN A O 1
ATOM 1404 N N . ASN A 1 185 ? 4.923 7.893 -9.200 1.00 94.06 185 ASN A N 1
ATOM 1405 C CA . ASN A 1 185 ? 5.615 7.746 -7.919 1.00 94.06 185 ASN A CA 1
ATOM 1406 C C . ASN A 1 185 ? 6.674 6.638 -7.972 1.00 94.06 185 ASN A C 1
ATOM 1408 O O . ASN A 1 185 ? 7.430 6.484 -7.017 1.00 94.06 185 ASN A O 1
ATOM 1412 N N . TRP A 1 186 ? 6.744 5.907 -9.085 1.00 94.94 186 TRP A N 1
ATOM 1413 C CA . TRP A 1 186 ? 7.692 4.833 -9.321 1.00 94.94 186 TRP A CA 1
ATOM 1414 C C . TRP A 1 186 ? 8.561 5.122 -10.539 1.00 94.94 186 TRP A C 1
ATOM 1416 O O . TRP A 1 186 ? 8.097 5.672 -11.540 1.00 94.94 186 TRP A O 1
ATOM 1426 N N . ARG A 1 187 ? 9.805 4.659 -10.473 1.00 94.19 187 ARG A N 1
ATOM 1427 C CA . ARG A 1 187 ? 10.636 4.383 -11.642 1.00 94.19 187 ARG A CA 1
ATOM 1428 C C . ARG A 1 187 ? 10.673 2.878 -11.811 1.00 94.19 187 ARG A C 1
ATOM 1430 O O . ARG A 1 187 ? 11.074 2.171 -10.888 1.00 94.19 187 ARG A O 1
ATOM 1437 N N . PHE A 1 188 ? 10.222 2.399 -12.962 1.00 94.75 188 PHE A N 1
ATOM 1438 C CA . PHE A 1 188 ? 10.219 0.982 -13.305 1.00 94.75 188 PHE A CA 1
ATOM 1439 C C . PHE A 1 188 ? 11.182 0.743 -14.449 1.00 94.75 188 PHE A C 1
ATOM 1441 O O . PHE A 1 188 ? 11.001 1.335 -15.507 1.00 94.75 188 PHE A O 1
ATOM 1448 N N . PHE A 1 189 ? 12.138 -0.158 -14.276 1.00 93.31 189 PHE A N 1
ATOM 1449 C CA . PHE A 1 189 ? 13.050 -0.579 -15.328 1.00 93.31 189 PHE A CA 1
ATOM 1450 C C . PHE A 1 189 ? 12.741 -2.015 -15.710 1.00 93.31 189 PHE A C 1
ATOM 1452 O O . PHE A 1 189 ? 12.709 -2.901 -14.856 1.00 93.31 189 PHE A O 1
ATOM 1459 N N . VAL A 1 190 ? 12.506 -2.230 -16.999 1.00 91.62 190 VAL A N 1
ATOM 1460 C CA . VAL A 1 190 ? 12.123 -3.528 -17.555 1.00 91.62 190 VAL A CA 1
ATOM 1461 C C . VAL A 1 190 ? 13.124 -3.966 -18.626 1.00 91.62 190 VAL A C 1
ATOM 1463 O O . VAL A 1 190 ? 13.726 -3.110 -19.286 1.00 91.62 190 VAL A O 1
ATOM 1466 N N . PRO A 1 191 ? 13.317 -5.277 -18.836 1.00 89.56 191 PRO A N 1
ATOM 1467 C CA . PRO A 1 191 ? 14.268 -5.768 -19.818 1.00 89.56 191 PRO A CA 1
ATOM 1468 C C . PRO A 1 191 ? 13.726 -5.591 -21.246 1.00 89.56 191 PRO A C 1
ATOM 1470 O O . PRO A 1 191 ? 12.593 -5.958 -21.581 1.00 89.56 191 PRO A O 1
ATOM 1473 N N . ARG A 1 192 ? 14.573 -5.049 -22.121 1.00 83.31 192 ARG A N 1
ATOM 1474 C CA . ARG A 1 192 ? 14.385 -4.966 -23.576 1.00 83.31 192 ARG A CA 1
ATOM 1475 C C . ARG A 1 192 ? 14.933 -6.184 -24.312 1.00 83.31 192 ARG A C 1
ATOM 1477 O O . ARG A 1 192 ? 14.468 -6.492 -25.407 1.00 83.31 192 ARG A O 1
ATOM 1484 N N . LYS A 1 193 ? 15.946 -6.833 -23.737 1.00 78.50 193 LYS A N 1
ATOM 1485 C CA . LYS A 1 193 ? 16.692 -7.960 -24.311 1.00 78.50 193 LYS A CA 1
ATOM 1486 C C . LYS A 1 193 ? 16.907 -9.034 -23.238 1.00 78.50 193 LYS A C 1
ATOM 1488 O O . LYS A 1 193 ? 16.776 -8.747 -22.052 1.00 78.50 193 LYS A O 1
ATOM 1493 N N . GLY A 1 194 ? 17.255 -10.248 -23.659 1.00 75.94 194 GLY A N 1
ATOM 1494 C CA . GLY A 1 194 ? 17.477 -11.393 -22.768 1.00 75.94 194 GLY A CA 1
ATOM 1495 C C . GLY A 1 194 ? 16.366 -12.449 -22.856 1.00 75.94 194 GLY A C 1
ATOM 1496 O O . GLY A 1 194 ? 15.540 -12.384 -23.771 1.00 75.94 194 GLY A O 1
ATOM 1497 N N . PRO A 1 195 ? 16.356 -13.437 -21.946 1.00 71.69 195 PRO A N 1
ATOM 1498 C CA . PRO A 1 195 ? 15.340 -14.489 -21.887 1.00 71.69 195 PRO A CA 1
ATOM 1499 C C . PRO A 1 195 ? 13.978 -13.898 -21.481 1.00 71.69 195 PRO A C 1
ATOM 1501 O O . PRO A 1 195 ? 13.599 -13.879 -20.316 1.00 71.69 195 PRO A O 1
ATOM 1504 N N . LEU A 1 196 ? 13.225 -13.379 -22.450 1.00 78.88 196 LEU A N 1
ATOM 1505 C CA . LEU A 1 196 ? 11.884 -12.842 -22.221 1.00 78.88 196 LEU A CA 1
ATOM 1506 C C . LEU A 1 196 ? 10.863 -13.981 -22.291 1.00 78.88 196 LEU A C 1
ATOM 1508 O O . LEU A 1 196 ? 10.491 -14.423 -23.379 1.00 78.88 196 LEU A O 1
ATOM 1512 N N . THR A 1 197 ? 10.411 -14.455 -21.131 1.00 79.00 197 THR A N 1
ATOM 1513 C CA . THR A 1 197 ? 9.399 -15.5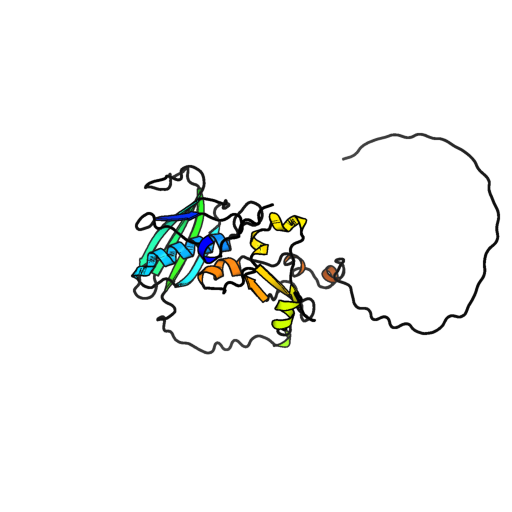16 -21.043 1.00 79.00 197 THR A CA 1
ATOM 1514 C C . THR A 1 197 ? 7.993 -14.905 -21.020 1.00 79.00 197 THR A C 1
ATOM 1516 O O . THR A 1 197 ? 7.719 -14.079 -20.149 1.00 79.00 197 THR A O 1
ATOM 1519 N N . PRO A 1 198 ? 7.078 -15.289 -21.934 1.00 81.69 198 PRO A N 1
ATOM 1520 C CA . PRO A 1 198 ? 5.705 -14.789 -21.916 1.00 81.69 198 PRO A CA 1
ATOM 1521 C C . PRO A 1 198 ? 5.025 -15.008 -20.561 1.00 81.69 198 PRO A C 1
ATOM 1523 O O . PRO A 1 198 ? 5.056 -16.106 -20.007 1.00 81.69 198 PRO A O 1
ATOM 1526 N N . GLY A 1 199 ? 4.405 -13.955 -20.031 1.00 81.88 199 GLY A N 1
ATOM 1527 C CA . GLY A 1 199 ? 3.743 -13.983 -18.722 1.00 81.88 199 GLY A CA 1
ATOM 1528 C C . GLY A 1 199 ? 4.678 -13.834 -17.514 1.00 81.88 199 GLY A C 1
ATOM 1529 O O . GLY A 1 199 ? 4.184 -13.738 -16.394 1.00 81.88 199 GLY A O 1
ATOM 1530 N N . VAL A 1 200 ? 5.995 -13.754 -17.724 1.00 84.56 200 VAL A N 1
ATOM 1531 C CA . VAL A 1 200 ? 6.984 -13.401 -16.696 1.00 84.56 200 VAL A CA 1
ATOM 1532 C C . VAL A 1 200 ? 7.501 -11.992 -16.976 1.00 84.56 200 VAL A C 1
ATOM 1534 O O . VAL A 1 200 ? 7.748 -11.618 -18.123 1.00 84.56 200 VAL A O 1
ATOM 1537 N N . MET A 1 201 ? 7.648 -11.188 -15.926 1.00 85.44 201 MET A N 1
ATOM 1538 C CA . MET A 1 201 ? 8.177 -9.834 -16.031 1.00 85.44 201 MET A CA 1
ATOM 1539 C C . MET A 1 201 ? 9.135 -9.566 -14.877 1.00 85.44 201 MET A C 1
ATOM 1541 O O . MET A 1 201 ? 8.716 -9.470 -13.725 1.00 85.44 201 MET A O 1
ATOM 1545 N N . ASP A 1 202 ? 10.407 -9.395 -15.216 1.00 88.00 202 ASP A N 1
ATOM 1546 C CA . ASP A 1 202 ? 11.415 -8.894 -14.293 1.00 88.00 202 ASP A CA 1
ATOM 1547 C C . ASP A 1 202 ? 11.378 -7.368 -14.262 1.00 88.00 202 ASP A C 1
ATOM 1549 O O . ASP A 1 202 ? 11.305 -6.707 -15.304 1.00 88.00 202 ASP A O 1
ATOM 1553 N N . VAL A 1 203 ? 11.421 -6.801 -13.059 1.00 90.94 203 VAL A N 1
ATOM 1554 C CA . VAL A 1 203 ? 11.333 -5.356 -12.854 1.00 90.94 203 VAL A CA 1
ATOM 1555 C C . VAL A 1 203 ? 12.320 -4.932 -11.781 1.00 90.94 203 VAL A C 1
ATOM 1557 O O . VAL A 1 203 ? 12.292 -5.450 -10.666 1.00 90.94 203 VAL A O 1
ATOM 1560 N N . TRP A 1 204 ? 13.134 -3.927 -12.093 1.00 92.19 204 TRP A N 1
ATOM 1561 C CA . TRP A 1 204 ? 13.770 -3.108 -11.065 1.00 92.19 204 TRP A CA 1
ATOM 1562 C C . TRP A 1 204 ? 12.895 -1.897 -10.788 1.00 92.19 204 TRP A C 1
ATOM 1564 O O . TRP A 1 204 ? 12.432 -1.237 -11.717 1.00 92.19 204 TRP A O 1
ATOM 1574 N N . SER A 1 205 ? 12.658 -1.594 -9.515 1.00 93.31 205 SER A N 1
ATOM 1575 C CA . SER A 1 205 ? 11.789 -0.485 -9.129 1.00 93.31 205 SER A CA 1
ATOM 1576 C C . SER A 1 205 ? 12.354 0.321 -7.973 1.00 93.31 205 SER A C 1
ATOM 1578 O O . SER A 1 205 ? 12.857 -0.248 -7.005 1.00 93.31 205 SER A O 1
ATOM 1580 N N . CYS A 1 206 ? 12.184 1.637 -8.031 1.00 93.88 206 CYS A N 1
ATOM 1581 C CA . CYS A 1 206 ? 12.414 2.534 -6.903 1.00 93.88 206 CYS A CA 1
ATOM 1582 C C . CYS A 1 206 ? 11.365 3.652 -6.876 1.00 93.88 206 CYS A C 1
ATOM 1584 O O . CYS A 1 206 ? 10.678 3.898 -7.871 1.00 93.88 206 CYS A O 1
ATOM 1586 N N . LEU A 1 207 ? 11.215 4.319 -5.729 1.00 94.00 207 LEU A N 1
ATOM 1587 C CA . LEU A 1 207 ? 10.340 5.484 -5.624 1.00 94.00 207 LEU A CA 1
ATOM 1588 C C . LEU A 1 207 ? 10.970 6.675 -6.351 1.00 94.00 207 LEU A C 1
ATOM 1590 O O . LEU A 1 207 ? 12.142 6.992 -6.148 1.00 94.00 207 LEU A O 1
ATOM 1594 N N . SER A 1 208 ? 10.174 7.388 -7.146 1.00 92.56 208 SER A N 1
ATOM 1595 C CA . SER A 1 208 ? 10.620 8.588 -7.870 1.00 92.56 208 SER A CA 1
ATOM 1596 C C . SER A 1 208 ? 11.022 9.737 -6.941 1.00 92.56 208 SER A C 1
ATOM 1598 O O . SER A 1 208 ? 11.732 10.643 -7.365 1.00 92.56 208 SER A O 1
ATOM 1600 N N . SER A 1 209 ? 10.567 9.717 -5.683 1.00 91.56 209 SER A N 1
ATOM 1601 C CA . SER A 1 209 ? 10.963 10.679 -4.648 1.00 91.56 209 SER A CA 1
ATOM 1602 C C . SER A 1 209 ? 12.378 10.442 -4.108 1.00 91.56 209 SER A C 1
ATOM 1604 O O . SER A 1 209 ? 12.910 11.306 -3.418 1.00 91.56 209 SER A O 1
ATOM 1606 N N . GLY A 1 210 ? 12.986 9.283 -4.388 1.00 91.12 210 GLY A N 1
ATOM 1607 C CA . GLY A 1 210 ? 14.245 8.857 -3.771 1.00 91.12 210 GLY A CA 1
ATOM 1608 C C . GLY A 1 210 ? 14.086 8.308 -2.348 1.00 91.12 210 GLY A C 1
ATOM 1609 O O . GLY A 1 210 ? 15.078 7.934 -1.725 1.00 91.12 210 GLY A O 1
ATOM 1610 N N . GLU A 1 211 ? 12.858 8.231 -1.824 1.00 93.38 211 GLU A N 1
ATOM 1611 C CA . GLU A 1 211 ? 12.578 7.577 -0.546 1.00 93.38 211 GLU A CA 1
ATOM 1612 C C . GLU A 1 211 ? 12.924 6.080 -0.597 1.00 93.38 211 GLU A C 1
ATOM 1614 O O . GLU A 1 211 ? 12.772 5.407 -1.621 1.00 93.38 211 GLU A O 1
ATOM 1619 N N . LEU A 1 212 ? 13.360 5.538 0.542 1.00 94.31 212 LEU A N 1
ATOM 1620 C CA . LEU A 1 212 ? 13.620 4.109 0.671 1.00 94.31 212 LEU A CA 1
ATOM 1621 C C . LEU A 1 212 ? 12.309 3.318 0.669 1.00 94.31 212 LEU A C 1
ATOM 1623 O O . LEU A 1 212 ? 11.327 3.708 1.302 1.00 94.31 212 LEU A O 1
ATOM 1627 N N . ILE A 1 213 ? 12.325 2.149 0.028 1.00 95.19 213 ILE A N 1
ATOM 1628 C CA . ILE A 1 213 ? 11.246 1.171 0.167 1.00 95.19 213 ILE A CA 1
ATOM 1629 C C . ILE A 1 213 ? 11.308 0.610 1.589 1.00 95.19 213 ILE A C 1
ATOM 1631 O O . ILE A 1 213 ? 12.285 -0.025 1.987 1.00 95.19 213 ILE A O 1
ATOM 1635 N N . THR A 1 214 ? 10.252 0.856 2.360 1.00 94.12 214 THR A N 1
ATOM 1636 C CA . THR A 1 214 ? 10.090 0.322 3.716 1.00 94.12 214 THR A CA 1
ATOM 1637 C C . THR A 1 214 ? 9.003 -0.746 3.735 1.00 94.12 214 THR A C 1
ATOM 1639 O O . THR A 1 214 ? 8.266 -0.922 2.764 1.00 94.12 214 THR A O 1
ATOM 1642 N N . GLN A 1 215 ? 8.837 -1.433 4.867 1.00 93.38 215 GLN A N 1
ATOM 1643 C CA . GLN A 1 215 ? 7.742 -2.390 5.034 1.00 93.38 215 GLN A CA 1
ATOM 1644 C C . GLN A 1 215 ? 6.361 -1.752 4.785 1.00 93.38 215 GLN A C 1
ATOM 1646 O O . GLN A 1 215 ? 5.505 -2.377 4.165 1.00 93.38 215 GLN A O 1
ATOM 1651 N N . ALA A 1 216 ? 6.159 -0.492 5.188 1.00 94.12 216 ALA A N 1
ATOM 1652 C CA . ALA A 1 216 ? 4.901 0.220 4.958 1.00 94.12 216 ALA A CA 1
ATOM 1653 C C . ALA A 1 216 ? 4.615 0.448 3.462 1.00 94.12 216 ALA A C 1
ATOM 1655 O O . ALA A 1 216 ? 3.458 0.555 3.054 1.00 94.12 216 ALA A O 1
ATOM 1656 N N . THR A 1 217 ? 5.659 0.487 2.632 1.00 96.19 217 THR A N 1
ATOM 1657 C CA . THR A 1 217 ? 5.563 0.640 1.176 1.00 96.19 217 THR A CA 1
ATOM 1658 C C . THR A 1 217 ? 5.253 -0.681 0.471 1.00 96.19 217 THR A C 1
ATOM 1660 O O . THR A 1 217 ? 4.769 -0.658 -0.654 1.00 96.19 217 THR A O 1
ATOM 1663 N N . MET A 1 218 ? 5.470 -1.836 1.108 1.00 95.56 218 MET A N 1
ATOM 1664 C CA . MET A 1 218 ? 5.361 -3.144 0.447 1.00 95.56 218 MET A CA 1
ATOM 1665 C C . MET A 1 218 ? 4.011 -3.418 -0.228 1.00 95.56 218 MET A C 1
ATOM 1667 O O . MET A 1 218 ? 4.041 -3.870 -1.371 1.00 95.56 218 MET A O 1
ATOM 1671 N N . PRO A 1 219 ? 2.840 -3.123 0.376 1.00 97.25 219 PRO A N 1
ATOM 1672 C CA . PRO A 1 219 ? 1.566 -3.284 -0.324 1.00 97.25 219 PRO A CA 1
ATOM 1673 C C . PRO A 1 219 ? 1.497 -2.439 -1.598 1.00 97.25 219 PRO A C 1
ATOM 1675 O O . PRO A 1 219 ? 1.003 -2.902 -2.621 1.00 97.25 219 PRO A O 1
ATOM 1678 N N . TYR A 1 220 ? 2.036 -1.218 -1.553 1.00 97.50 220 TYR A N 1
ATOM 1679 C CA . TYR A 1 220 ? 2.098 -0.339 -2.712 1.00 97.50 220 TYR A CA 1
ATOM 1680 C C . TYR A 1 220 ? 3.055 -0.864 -3.790 1.00 97.50 220 TYR A C 1
ATOM 1682 O O . TYR A 1 220 ? 2.707 -0.802 -4.964 1.00 97.50 220 TYR A O 1
ATOM 1690 N N . VAL A 1 221 ? 4.207 -1.433 -3.411 1.00 96.50 221 VAL A N 1
ATOM 1691 C CA . VAL A 1 221 ? 5.148 -2.081 -4.346 1.00 96.50 221 VAL A CA 1
ATOM 1692 C C . VAL A 1 221 ? 4.457 -3.213 -5.109 1.00 96.50 221 VAL A C 1
ATOM 1694 O O . VAL A 1 221 ? 4.506 -3.241 -6.333 1.00 96.50 221 VAL A O 1
ATOM 1697 N N . VAL A 1 222 ? 3.798 -4.138 -4.399 1.00 95.25 222 VAL A N 1
ATOM 1698 C CA . VAL A 1 222 ? 3.241 -5.361 -5.014 1.00 95.25 222 VAL A CA 1
ATOM 1699 C C . VAL A 1 222 ? 1.993 -5.118 -5.866 1.00 95.25 222 VAL A C 1
ATOM 1701 O O . VAL A 1 222 ? 1.644 -5.970 -6.675 1.00 95.25 222 VAL A O 1
ATOM 1704 N N . ASP A 1 223 ? 1.330 -3.971 -5.699 1.00 95.94 223 ASP A N 1
ATOM 1705 C CA . ASP A 1 223 ? 0.167 -3.550 -6.496 1.00 95.94 223 ASP A CA 1
ATOM 1706 C C . ASP A 1 223 ? 0.508 -2.418 -7.485 1.00 95.94 223 ASP A C 1
ATOM 1708 O O . ASP A 1 223 ? -0.371 -1.718 -7.993 1.00 95.94 223 ASP A O 1
ATOM 1712 N N . SER A 1 224 ? 1.795 -2.188 -7.749 1.00 95.00 224 SER A N 1
ATOM 1713 C CA . SER A 1 224 ? 2.237 -1.206 -8.736 1.00 95.00 224 SER A CA 1
ATOM 1714 C C . SER A 1 224 ? 2.997 -1.893 -9.857 1.00 95.00 224 SER A C 1
ATOM 1716 O O . SER A 1 224 ? 4.007 -2.554 -9.635 1.00 95.00 224 SER A O 1
ATOM 1718 N N . PHE A 1 225 ? 2.516 -1.701 -11.083 1.00 92.69 225 PHE A N 1
ATOM 1719 C CA . PHE A 1 225 ? 3.069 -2.345 -12.268 1.00 92.69 225 PHE A CA 1
ATOM 1720 C C . PHE A 1 225 ? 3.513 -1.312 -13.311 1.00 92.69 225 PHE A C 1
ATOM 1722 O O . PHE A 1 225 ? 2.887 -0.253 -13.426 1.00 92.69 225 PHE A O 1
ATOM 1729 N N . PRO A 1 226 ? 4.546 -1.616 -14.118 1.00 92.62 226 PRO A N 1
ATOM 1730 C CA . PRO A 1 226 ? 4.949 -0.778 -15.241 1.00 92.62 226 PRO A CA 1
ATOM 1731 C C . PRO A 1 226 ? 3.799 -0.561 -16.232 1.00 92.62 226 PRO A C 1
ATOM 1733 O O . PRO A 1 226 ? 2.991 -1.457 -16.483 1.00 92.62 226 PRO A O 1
ATOM 1736 N N . TYR A 1 227 ? 3.749 0.614 -16.866 1.00 89.00 227 TYR A N 1
ATOM 1737 C CA . TYR A 1 227 ? 2.724 0.947 -17.868 1.00 89.00 227 TYR A CA 1
ATOM 1738 C C . TYR A 1 227 ? 2.662 -0.076 -19.015 1.00 89.00 227 TYR A C 1
ATOM 1740 O O . TYR A 1 227 ? 1.591 -0.446 -19.502 1.00 89.00 227 TYR A O 1
ATOM 1748 N N . ASN A 1 228 ? 3.828 -0.559 -19.437 1.00 85.44 228 ASN A N 1
ATOM 1749 C CA . ASN A 1 228 ? 3.978 -1.521 -20.518 1.00 85.44 228 ASN A CA 1
ATOM 1750 C C . ASN A 1 228 ? 3.805 -2.988 -20.081 1.00 85.44 228 ASN A C 1
ATOM 1752 O O . ASN A 1 228 ? 4.108 -3.873 -20.878 1.00 85.44 228 ASN A O 1
ATOM 1756 N N . LEU A 1 229 ? 3.267 -3.259 -18.880 1.00 87.44 229 LEU A N 1
ATOM 1757 C CA . LEU A 1 229 ? 2.951 -4.614 -18.398 1.00 87.44 229 LEU A CA 1
ATOM 1758 C C . LEU A 1 229 ? 2.223 -5.446 -19.460 1.00 87.44 229 LEU A C 1
ATOM 1760 O O . LEU A 1 229 ? 2.556 -6.603 -19.681 1.00 87.44 229 LEU A O 1
ATOM 1764 N N . HIS A 1 230 ? 1.260 -4.843 -20.159 1.00 82.69 230 HIS A N 1
ATOM 1765 C CA . HIS A 1 230 ? 0.451 -5.499 -21.187 1.00 82.69 230 HIS A CA 1
ATOM 1766 C C . HIS A 1 230 ? 1.258 -6.066 -22.371 1.00 82.69 230 HIS A C 1
ATOM 1768 O O . HIS A 1 230 ? 0.718 -6.865 -23.126 1.00 82.69 230 HIS A O 1
ATOM 1774 N N . LEU A 1 231 ? 2.532 -5.690 -22.537 1.00 79.62 231 LEU A N 1
ATOM 1775 C CA . LEU A 1 231 ? 3.413 -6.201 -23.591 1.00 79.62 231 LEU A CA 1
ATOM 1776 C C . LEU A 1 231 ? 4.113 -7.522 -23.232 1.00 79.62 231 LEU A C 1
ATOM 1778 O O . LEU A 1 231 ? 4.630 -8.192 -24.122 1.00 79.62 231 LEU A O 1
ATOM 1782 N N . PHE A 1 232 ? 4.153 -7.897 -21.952 1.00 76.88 232 PHE A N 1
ATOM 1783 C CA . PHE A 1 232 ? 4.858 -9.090 -21.458 1.00 76.88 232 PHE A CA 1
ATOM 1784 C C . PHE A 1 232 ? 4.049 -10.402 -21.525 1.00 76.88 232 PHE A C 1
ATOM 1786 O O . PHE A 1 232 ? 4.657 -11.461 -21.673 1.00 76.88 232 PHE A O 1
ATOM 1793 N N . PRO A 1 233 ? 2.703 -10.388 -21.484 1.00 72.00 233 PRO A N 1
ATOM 1794 C CA . PRO A 1 233 ? 1.881 -11.565 -21.785 1.00 72.00 233 PRO A CA 1
ATOM 1795 C C . PRO A 1 233 ? 1.839 -11.945 -23.273 1.00 72.00 233 PRO A C 1
ATOM 1797 O O . PRO A 1 233 ? 1.360 -13.020 -23.622 1.00 72.00 233 PRO A O 1
ATOM 1800 N N . ILE A 1 234 ? 2.274 -11.046 -24.157 1.00 75.94 234 ILE A N 1
ATOM 1801 C CA . ILE A 1 234 ? 2.162 -11.198 -25.608 1.00 75.94 234 ILE A CA 1
ATOM 1802 C C . ILE A 1 234 ? 3.271 -12.124 -26.132 1.00 75.94 234 ILE A C 1
ATOM 1804 O O . ILE A 1 234 ? 4.403 -12.083 -25.647 1.00 75.94 234 ILE A O 1
ATOM 1808 N N . SER A 1 235 ? 2.964 -12.934 -27.152 1.00 67.19 235 SER A N 1
ATOM 1809 C CA . SER A 1 235 ? 3.964 -13.796 -27.790 1.00 67.19 235 SER A CA 1
ATOM 1810 C C . SER A 1 235 ? 5.125 -12.976 -28.390 1.00 67.19 235 SER A C 1
ATOM 1812 O O . SER A 1 235 ? 4.915 -11.840 -28.841 1.00 67.19 235 SER A O 1
ATOM 1814 N N . PRO A 1 236 ? 6.355 -13.520 -28.439 1.00 68.62 236 PRO A N 1
ATOM 1815 C CA . PRO A 1 236 ? 7.507 -12.810 -28.995 1.00 68.62 236 PRO A CA 1
ATOM 1816 C C . PRO A 1 236 ? 7.278 -12.304 -30.427 1.00 68.62 236 PRO A C 1
ATOM 1818 O O . PRO A 1 236 ? 7.715 -11.205 -30.776 1.00 68.62 236 PRO A O 1
ATOM 1821 N N . GLU A 1 237 ? 6.540 -13.064 -31.243 1.00 72.75 237 GLU A N 1
ATOM 1822 C CA . GLU A 1 237 ? 6.214 -12.708 -32.626 1.00 72.75 237 GLU A CA 1
ATOM 1823 C C . GLU A 1 237 ? 5.364 -11.442 -32.683 1.00 72.75 237 GLU A C 1
ATOM 1825 O O . GLU A 1 237 ? 5.649 -10.537 -33.466 1.00 72.75 237 GLU A O 1
ATOM 1830 N N . PHE A 1 238 ? 4.336 -11.350 -31.838 1.00 68.75 238 PHE A N 1
ATOM 1831 C CA . PHE A 1 238 ? 3.429 -10.207 -31.826 1.00 68.75 238 PHE A CA 1
ATOM 1832 C C . PHE A 1 238 ? 4.082 -8.985 -31.168 1.00 68.75 238 PHE A C 1
ATOM 1834 O O . PHE A 1 238 ? 3.906 -7.865 -31.648 1.00 68.75 238 PHE A O 1
ATOM 1841 N N . ARG A 1 239 ? 4.947 -9.180 -30.161 1.00 67.94 239 ARG A N 1
ATOM 1842 C CA . ARG A 1 239 ? 5.783 -8.105 -29.597 1.00 67.94 239 ARG A CA 1
ATOM 1843 C C . ARG A 1 239 ? 6.689 -7.470 -30.661 1.00 67.94 239 ARG A C 1
ATOM 1845 O O . ARG A 1 239 ? 6.809 -6.248 -30.706 1.00 67.94 239 ARG A O 1
ATOM 1852 N N . ALA A 1 240 ? 7.253 -8.269 -31.571 1.00 68.88 240 ALA A N 1
ATOM 1853 C CA . ALA A 1 240 ? 8.089 -7.785 -32.674 1.00 68.88 240 ALA A CA 1
ATOM 1854 C C . ALA A 1 240 ? 7.322 -6.990 -33.756 1.00 68.88 240 ALA A C 1
ATOM 1856 O O . ALA A 1 240 ? 7.951 -6.295 -34.563 1.00 68.88 240 ALA A O 1
ATOM 1857 N N . MET A 1 241 ? 5.986 -7.078 -33.789 1.00 71.44 241 MET A N 1
ATOM 1858 C CA . MET A 1 241 ? 5.126 -6.326 -34.715 1.00 71.44 241 MET A CA 1
ATOM 1859 C C . MET A 1 241 ? 4.742 -4.936 -34.188 1.00 71.44 241 MET A C 1
ATOM 1861 O O . MET A 1 241 ? 4.292 -4.096 -34.968 1.00 71.44 241 MET A O 1
ATOM 1865 N N . ILE A 1 242 ? 4.935 -4.664 -32.892 1.00 67.75 242 ILE A N 1
ATOM 1866 C CA . ILE A 1 242 ? 4.587 -3.377 -32.282 1.00 67.75 242 ILE A CA 1
ATOM 1867 C C . ILE A 1 242 ? 5.617 -2.312 -32.713 1.00 67.75 242 ILE A C 1
ATOM 1869 O O . ILE A 1 242 ? 6.821 -2.482 -32.468 1.00 67.75 242 ILE A O 1
ATOM 1873 N N . PRO A 1 243 ? 5.188 -1.207 -33.360 1.00 52.91 243 PRO A N 1
ATOM 1874 C CA . PRO A 1 243 ? 6.091 -0.144 -33.797 1.00 52.91 243 PRO A CA 1
ATOM 1875 C C . PRO A 1 243 ? 6.901 0.412 -32.619 1.00 52.91 243 PRO A C 1
ATOM 1877 O O . PRO A 1 243 ? 6.335 0.807 -31.605 1.00 52.91 243 PRO A O 1
ATOM 1880 N N . GLY A 1 244 ? 8.231 0.435 -32.754 1.00 55.38 244 GLY A N 1
ATOM 1881 C CA . GLY A 1 244 ? 9.168 0.804 -31.680 1.00 55.38 244 GLY A CA 1
ATOM 1882 C C . GLY A 1 244 ? 9.993 -0.368 -31.135 1.00 55.38 244 GLY A C 1
ATOM 1883 O O . GLY A 1 244 ? 11.076 -0.138 -30.612 1.00 55.38 244 GLY A O 1
ATOM 1884 N N . CYS A 1 245 ? 9.567 -1.619 -31.355 1.00 45.47 245 CYS A N 1
ATOM 1885 C CA . CYS A 1 245 ? 10.336 -2.812 -30.967 1.00 45.47 245 CYS A CA 1
ATOM 1886 C C . CYS A 1 245 ? 11.384 -3.245 -32.021 1.00 45.47 245 CYS A C 1
ATOM 1888 O O . CYS A 1 245 ? 12.171 -4.160 -31.787 1.00 45.47 245 CYS A O 1
ATOM 1890 N N . ARG A 1 246 ? 11.422 -2.587 -33.192 1.00 44.16 246 ARG A N 1
ATOM 1891 C CA . ARG A 1 246 ? 12.491 -2.743 -34.192 1.00 44.16 246 ARG A CA 1
ATOM 1892 C C . ARG A 1 246 ? 13.487 -1.595 -34.094 1.00 44.16 246 ARG A C 1
ATOM 1894 O O . ARG A 1 246 ? 13.149 -0.483 -34.493 1.00 44.16 246 ARG A O 1
ATOM 1901 N N . ARG A 1 247 ? 14.728 -1.914 -33.726 1.00 46.88 247 ARG A N 1
ATOM 1902 C CA . ARG A 1 247 ? 15.957 -1.387 -34.346 1.00 46.88 247 ARG A CA 1
ATOM 1903 C C . ARG A 1 247 ? 17.146 -2.229 -33.894 1.00 46.88 247 ARG A C 1
ATOM 1905 O O . ARG A 1 247 ? 17.589 -2.119 -32.765 1.00 46.88 247 ARG A O 1
ATOM 1912 N N . ASP A 1 248 ? 17.562 -3.124 -34.782 1.00 42.72 248 ASP A N 1
ATOM 1913 C CA . ASP A 1 248 ? 18.950 -3.242 -35.228 1.00 42.72 248 ASP A CA 1
ATOM 1914 C C . ASP A 1 248 ? 18.998 -4.287 -36.344 1.00 42.72 248 ASP A C 1
ATOM 1916 O O . ASP A 1 248 ? 18.990 -5.497 -36.126 1.00 42.72 248 ASP A O 1
ATOM 1920 N N . LYS A 1 249 ? 19.022 -3.810 -37.587 1.00 35.94 249 LYS A N 1
ATOM 1921 C CA . LYS A 1 249 ? 19.781 -4.507 -38.620 1.00 35.94 249 LYS A CA 1
ATOM 1922 C C . LYS A 1 249 ? 20.873 -3.546 -39.033 1.00 35.94 249 LYS A C 1
ATOM 1924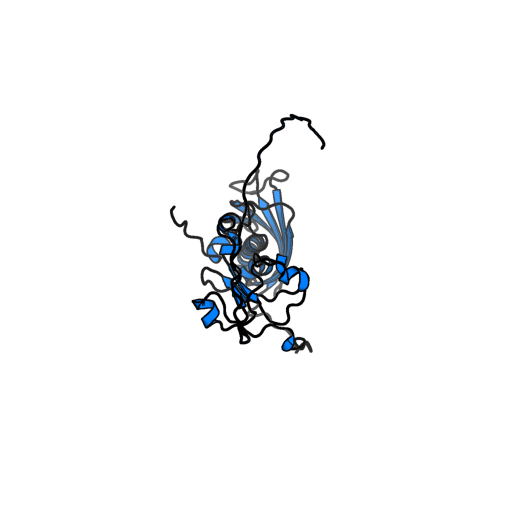 O O . LYS A 1 249 ? 20.586 -2.510 -39.628 1.00 35.94 249 LYS A O 1
ATOM 1929 N N . GLY A 1 250 ? 22.088 -3.892 -38.618 1.00 33.84 250 GLY A N 1
ATOM 1930 C CA . GLY A 1 250 ? 23.307 -3.216 -39.006 1.00 33.84 250 GLY A CA 1
ATOM 1931 C C . GLY A 1 250 ? 23.336 -2.992 -40.511 1.00 33.84 250 GLY A C 1
ATOM 1932 O O . GLY A 1 250 ? 22.990 -3.870 -41.306 1.00 33.84 250 GLY A O 1
ATOM 1933 N N . ASP A 1 251 ? 23.726 -1.778 -40.868 1.00 34.56 251 ASP A N 1
ATOM 1934 C CA . ASP A 1 251 ? 23.988 -1.344 -42.226 1.00 34.56 251 ASP A CA 1
ATOM 1935 C C . ASP A 1 251 ? 25.256 -2.064 -42.722 1.00 34.56 251 ASP A C 1
ATOM 1937 O O . ASP A 1 251 ? 26.367 -1.547 -42.659 1.00 34.56 251 ASP A O 1
ATOM 1941 N N . CYS A 1 252 ? 25.109 -3.311 -43.170 1.00 30.84 252 CYS A N 1
ATOM 1942 C CA . CYS A 1 252 ? 26.090 -3.956 -44.032 1.00 30.84 252 CYS A CA 1
ATOM 1943 C C . CYS A 1 252 ? 25.660 -3.701 -45.474 1.00 30.84 252 CYS A C 1
ATOM 1945 O O . CYS A 1 252 ? 24.871 -4.459 -46.036 1.00 30.84 252 CYS A O 1
ATOM 1947 N N . ARG A 1 253 ? 26.180 -2.631 -46.082 1.00 28.83 253 ARG A N 1
ATOM 1948 C CA . ARG A 1 253 ? 26.121 -2.453 -47.537 1.00 28.83 253 ARG A CA 1
ATOM 1949 C C . ARG A 1 253 ? 27.036 -3.478 -48.208 1.00 28.83 253 ARG A C 1
ATOM 1951 O O . ARG A 1 253 ? 28.240 -3.438 -47.950 1.00 28.83 253 ARG A O 1
ATOM 1958 N N . PRO A 1 254 ? 26.543 -4.314 -49.136 1.00 31.47 254 PRO A N 1
ATOM 1959 C CA . PRO A 1 254 ? 27.393 -4.914 -50.141 1.00 31.47 254 PRO A CA 1
ATOM 1960 C C . PRO A 1 254 ? 27.553 -3.939 -51.313 1.00 31.47 254 PRO A C 1
ATOM 1962 O O . PRO A 1 254 ? 26.626 -3.257 -51.746 1.00 31.47 254 PRO A O 1
ATOM 1965 N N . SER A 1 255 ? 28.785 -3.893 -51.789 1.00 32.66 255 SER A N 1
ATOM 1966 C CA . SER A 1 255 ? 29.303 -3.273 -53.004 1.00 32.66 255 SER A CA 1
ATOM 1967 C C . SER A 1 255 ? 28.417 -3.356 -54.257 1.00 32.66 255 SER A C 1
ATOM 1969 O O . SER A 1 255 ? 27.859 -4.407 -54.556 1.00 32.66 255 SER A O 1
ATOM 1971 N N . GLY A 1 256 ? 28.492 -2.303 -55.081 1.00 29.00 256 GLY A N 1
ATOM 1972 C CA . GLY A 1 256 ? 28.403 -2.412 -56.542 1.00 29.00 256 GLY A CA 1
ATOM 1973 C C . GLY A 1 256 ? 27.138 -1.839 -57.182 1.00 29.00 256 GLY A C 1
ATOM 1974 O O . GLY A 1 256 ? 26.097 -2.481 -57.205 1.00 29.00 256 GLY A O 1
ATOM 1975 N N . ARG A 1 257 ? 27.257 -0.658 -57.801 1.00 27.47 257 ARG A N 1
ATOM 1976 C CA . ARG A 1 257 ? 26.440 -0.309 -58.974 1.00 27.47 257 ARG A CA 1
ATOM 1977 C C . ARG A 1 257 ? 27.184 -0.776 -60.223 1.00 27.47 257 ARG A C 1
ATOM 1979 O O . ARG A 1 257 ? 28.375 -0.482 -60.332 1.00 27.47 257 ARG A O 1
ATOM 1986 N N . PRO A 1 258 ? 26.466 -1.313 -61.212 1.00 31.14 258 PRO A N 1
ATOM 1987 C CA . PRO A 1 258 ? 26.619 -0.829 -62.569 1.00 31.14 258 PRO A CA 1
ATOM 1988 C C . PRO A 1 258 ? 25.491 0.152 -62.864 1.00 31.14 258 PRO A C 1
ATOM 1990 O O . PRO A 1 258 ? 24.331 -0.047 -62.511 1.00 31.14 258 PRO A O 1
ATOM 1993 N N . SER A 1 259 ? 25.897 1.262 -63.455 1.00 32.88 259 SER A N 1
ATOM 1994 C CA . SER A 1 259 ? 25.065 2.194 -64.193 1.00 32.88 259 SER A CA 1
ATOM 1995 C C . SER A 1 259 ? 24.166 1.473 -65.191 1.00 32.88 259 SER A C 1
ATOM 1997 O O . SER A 1 259 ? 24.694 0.707 -65.981 1.00 32.88 259 SER A O 1
ATOM 1999 N N . ASP A 1 260 ? 22.887 1.835 -65.230 1.00 30.48 260 ASP A N 1
ATOM 2000 C CA . ASP A 1 260 ? 22.205 2.074 -66.499 1.00 30.48 260 ASP A CA 1
ATOM 2001 C C . ASP A 1 260 ? 21.216 3.225 -66.319 1.00 30.48 260 ASP A C 1
ATOM 2003 O O . ASP A 1 260 ? 20.262 3.182 -65.541 1.00 30.48 260 ASP A O 1
ATOM 2007 N N . LYS A 1 261 ? 21.552 4.326 -66.991 1.00 31.25 261 LYS A N 1
ATOM 2008 C CA . LYS A 1 261 ? 20.636 5.413 -67.292 1.00 31.25 261 LYS A CA 1
ATOM 2009 C C . LYS A 1 261 ? 19.908 4.993 -68.559 1.00 31.25 261 LYS A C 1
ATOM 2011 O O . LYS A 1 261 ? 20.538 4.946 -69.607 1.00 31.25 261 LYS A O 1
ATOM 2016 N N . GLU A 1 262 ? 18.597 4.852 -68.484 1.00 28.72 262 GLU A N 1
ATOM 2017 C CA . GLU A 1 262 ? 17.762 5.170 -69.634 1.00 28.72 262 GLU A CA 1
ATOM 2018 C C . GLU A 1 262 ? 16.640 6.095 -69.161 1.00 28.72 262 GLU A C 1
ATOM 2020 O O . GLU A 1 262 ? 15.773 5.742 -68.363 1.00 28.72 262 GLU A O 1
ATOM 2025 N N . GLN A 1 263 ? 16.781 7.358 -69.564 1.00 32.34 263 GLN A N 1
ATOM 2026 C CA . GLN A 1 263 ? 15.762 8.389 -69.462 1.00 32.34 263 GLN A CA 1
ATOM 2027 C C . GLN A 1 263 ? 14.794 8.219 -70.628 1.00 32.34 263 GLN A C 1
ATOM 2029 O O . GLN A 1 263 ? 15.188 7.822 -71.722 1.00 32.34 263 GLN A O 1
ATOM 2034 N N . GLY A 1 264 ? 13.529 8.523 -70.358 1.00 26.88 264 GLY A N 1
ATOM 2035 C CA . GLY A 1 264 ? 12.417 8.247 -71.252 1.00 26.88 264 GLY A CA 1
ATOM 2036 C C . GLY A 1 264 ? 12.190 9.248 -72.381 1.00 26.88 264 GLY A C 1
ATOM 2037 O O . GLY A 1 264 ? 12.872 10.257 -72.522 1.00 26.88 264 GLY A O 1
ATOM 2038 N N . ALA A 1 265 ? 11.139 8.946 -73.134 1.00 29.34 265 ALA A N 1
ATOM 2039 C CA . ALA A 1 265 ? 10.331 9.808 -73.996 1.00 29.34 265 ALA A CA 1
ATOM 2040 C C . ALA A 1 265 ? 9.114 8.942 -74.396 1.00 29.34 265 ALA A C 1
ATOM 2042 O O . ALA A 1 265 ? 9.286 7.749 -74.608 1.00 29.34 265 ALA A O 1
ATOM 2043 N N . GLY A 1 266 ? 7.861 9.373 -74.501 1.00 26.83 266 GLY A N 1
ATOM 2044 C CA . GLY A 1 266 ? 7.195 10.670 -74.476 1.00 26.83 266 GLY A CA 1
ATOM 2045 C C . GLY A 1 266 ? 5.745 10.460 -74.973 1.00 26.83 266 GLY A C 1
ATOM 2046 O O . GLY A 1 266 ? 5.404 9.362 -75.407 1.00 26.83 266 GLY A O 1
ATOM 2047 N N . GLY A 1 267 ? 4.913 11.510 -74.943 1.00 27.70 267 GLY A N 1
ATOM 2048 C CA . GLY A 1 267 ? 3.608 11.579 -75.642 1.00 27.70 267 GLY A CA 1
ATOM 2049 C C . GLY A 1 267 ? 2.385 11.379 -74.730 1.00 27.70 267 GLY A C 1
ATOM 2050 O O . GLY A 1 267 ? 2.068 10.252 -74.387 1.00 27.70 267 GLY A O 1
ATOM 2051 N N . HIS A 1 268 ? 1.793 12.402 -74.102 1.00 28.06 268 HIS A N 1
ATOM 2052 C CA . HIS A 1 268 ? 0.901 13.477 -74.592 1.00 28.06 268 HIS A CA 1
ATOM 2053 C C . HIS A 1 268 ? -0.578 13.071 -74.833 1.00 28.06 268 HIS A C 1
ATOM 2055 O O . HIS A 1 268 ? -0.878 12.303 -75.736 1.00 28.06 268 HIS A O 1
ATOM 2061 N N . MET A 1 269 ? -1.438 13.651 -73.975 1.00 28.08 269 MET A N 1
ATOM 2062 C CA . MET A 1 269 ? -2.873 14.017 -74.042 1.00 28.08 269 MET A CA 1
ATOM 2063 C C . MET A 1 269 ? -3.838 13.298 -75.000 1.00 28.08 269 MET A C 1
ATOM 2065 O O . MET A 1 269 ? -3.644 13.393 -76.200 1.00 28.08 269 MET A O 1
ATOM 2069 N N . VAL A 1 270 ? -4.995 12.856 -74.467 1.00 32.19 270 VAL A N 1
ATOM 2070 C CA . VAL A 1 270 ? -6.355 13.286 -74.894 1.00 32.19 270 VAL A CA 1
ATOM 2071 C C . VAL A 1 270 ? -7.347 13.155 -73.716 1.00 32.19 270 VAL A C 1
ATOM 2073 O O . VAL A 1 270 ? -7.323 12.185 -72.966 1.00 32.19 270 VAL A O 1
ATOM 2076 N N . SER A 1 271 ? -8.203 14.166 -73.570 1.00 30.08 271 SER A N 1
ATOM 2077 C CA . SER A 1 271 ? -9.347 14.317 -72.662 1.00 30.08 271 SER A CA 1
ATOM 2078 C C . SER A 1 271 ? -10.639 13.656 -73.168 1.00 30.08 271 SER A C 1
ATOM 2080 O O . SER A 1 271 ? -10.869 13.647 -74.372 1.00 30.08 271 SER A O 1
ATOM 2082 N N . ASN A 1 272 ? -11.514 13.227 -72.251 1.00 29.97 272 ASN A N 1
ATOM 2083 C CA . ASN A 1 272 ? -12.997 13.302 -72.262 1.00 29.97 272 ASN A CA 1
ATOM 2084 C C . ASN A 1 272 ? -13.464 12.526 -71.009 1.00 29.97 272 ASN A C 1
ATOM 2086 O O . ASN A 1 272 ? -12.932 11.458 -70.742 1.00 29.97 272 ASN A O 1
ATOM 2090 N N . GLY A 1 273 ? -14.316 13.015 -70.109 1.00 26.92 273 GLY A N 1
ATOM 2091 C CA . GLY A 1 273 ? -15.601 13.677 -70.316 1.00 26.92 273 GLY A CA 1
ATOM 2092 C C . GLY A 1 273 ? -16.696 12.661 -69.958 1.00 26.92 273 GLY A C 1
ATOM 2093 O O . GLY A 1 273 ? -16.809 11.658 -70.653 1.00 26.92 273 GLY A O 1
ATOM 2094 N N . GLY A 1 274 ? -17.459 12.891 -68.884 1.00 28.91 274 GLY A N 1
ATOM 2095 C CA . GLY A 1 274 ? -18.621 12.061 -68.538 1.00 28.91 274 GLY A CA 1
ATOM 2096 C C . GLY A 1 274 ? -18.974 12.057 -67.051 1.00 28.91 274 GLY A C 1
ATOM 2097 O O . GLY A 1 274 ? -18.347 11.344 -66.274 1.00 28.91 274 GLY A O 1
ATOM 2098 N N . ASP A 1 275 ? -19.973 12.867 -66.701 1.00 30.88 275 ASP A N 1
ATOM 2099 C CA . ASP A 1 275 ? -20.798 12.786 -65.491 1.00 30.88 275 ASP A CA 1
ATOM 2100 C C . ASP A 1 275 ? -21.307 11.361 -65.214 1.00 30.88 275 ASP A C 1
ATOM 2102 O O . ASP A 1 275 ? -21.655 10.651 -66.152 1.00 30.88 275 ASP A O 1
ATOM 2106 N N . GLU A 1 276 ? -21.469 10.992 -63.939 1.00 35.62 276 GLU A N 1
ATOM 2107 C CA . GLU A 1 276 ? -22.805 10.679 -63.407 1.00 35.62 276 GLU A CA 1
ATOM 2108 C C . GLU A 1 276 ? -22.808 10.498 -61.881 1.00 35.62 276 GLU A C 1
ATOM 2110 O O . GLU A 1 276 ? -21.947 9.882 -61.255 1.00 35.62 276 GLU A O 1
ATOM 2115 N N . SER A 1 277 ? -23.833 11.106 -61.300 1.00 33.50 277 SER A N 1
ATOM 2116 C CA . SER A 1 277 ? -24.269 11.096 -59.913 1.00 33.50 277 SER A CA 1
ATOM 2117 C C . SER A 1 277 ? -24.723 9.724 -59.408 1.00 33.50 277 SER A C 1
ATOM 2119 O O . SER A 1 277 ? -25.418 9.008 -60.120 1.00 33.50 277 SER A O 1
ATOM 2121 N N . GLY A 1 278 ? -24.503 9.446 -58.120 1.00 33.72 278 GLY A N 1
ATOM 2122 C CA . GLY A 1 278 ? -25.191 8.369 -57.403 1.00 33.72 278 GLY A CA 1
ATOM 2123 C C . GLY A 1 278 ? -24.994 8.457 -55.890 1.00 33.72 278 GLY A C 1
ATOM 2124 O O . GLY A 1 278 ? -23.979 8.012 -55.366 1.00 33.72 278 GLY A O 1
ATOM 2125 N N . LYS A 1 279 ? -25.963 9.073 -55.203 1.00 35.97 279 LYS A N 1
ATOM 2126 C CA . LYS A 1 279 ? -26.215 8.907 -53.762 1.00 35.97 279 LYS A CA 1
ATOM 2127 C C . LYS A 1 279 ? -26.837 7.528 -53.513 1.00 35.97 279 LYS A C 1
ATOM 2129 O O . LYS A 1 279 ? -27.626 7.109 -54.348 1.00 35.97 279 LYS A O 1
ATOM 2134 N N . GLU A 1 280 ? -26.539 6.939 -52.355 1.00 35.06 280 GLU A N 1
ATOM 2135 C CA . GLU A 1 280 ? -27.411 6.166 -51.432 1.00 35.06 280 GLU A CA 1
ATOM 2136 C C . GLU A 1 280 ? -26.474 5.350 -50.516 1.00 35.06 280 GLU A C 1
ATOM 2138 O O . GLU A 1 280 ? -25.591 4.641 -50.985 1.00 35.06 280 GLU A O 1
ATOM 2143 N N . ASP A 1 281 ? -26.342 5.704 -49.238 1.00 34.47 281 ASP A N 1
ATOM 2144 C CA . ASP A 1 281 ? -27.211 5.364 -48.097 1.00 34.47 281 ASP A CA 1
ATOM 2145 C C . ASP A 1 281 ? -27.008 3.940 -47.553 1.00 34.47 281 ASP A C 1
ATOM 2147 O O . ASP A 1 281 ? -27.309 2.949 -48.205 1.00 34.47 281 ASP A O 1
ATOM 2151 N N . GLY A 1 282 ? -26.602 3.895 -46.278 1.00 31.48 282 GLY A N 1
ATOM 2152 C CA . GLY A 1 282 ? -27.161 2.981 -45.279 1.00 31.48 282 GLY A CA 1
ATOM 2153 C C . GLY A 1 282 ? -26.605 1.558 -45.192 1.00 31.48 282 GLY A C 1
ATOM 2154 O O . GLY A 1 28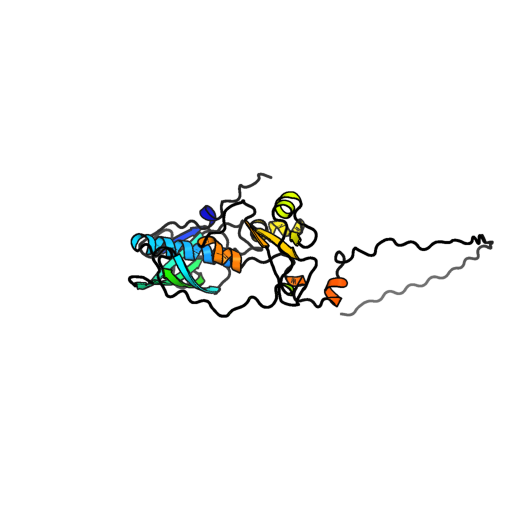2 ? -26.643 0.802 -46.149 1.00 31.48 282 GLY A O 1
ATOM 2155 N N . PHE A 1 283 ? -26.154 1.212 -43.983 1.00 35.88 283 PHE A N 1
ATOM 2156 C CA . PHE A 1 283 ? -26.383 -0.010 -43.176 1.00 35.88 283 PHE A CA 1
ATOM 2157 C C . PHE A 1 283 ? -25.166 -0.137 -42.235 1.00 35.88 283 PHE A C 1
ATOM 2159 O O . PHE A 1 283 ? -24.032 -0.221 -42.695 1.00 35.88 283 PHE A O 1
ATOM 2166 N N . ALA A 1 284 ? -25.321 0.245 -40.963 1.00 39.62 284 ALA A N 1
ATOM 2167 C CA . ALA A 1 284 ? -25.743 -0.612 -39.844 1.00 39.62 284 ALA A CA 1
ATOM 2168 C C . ALA A 1 284 ? -24.676 -1.653 -39.480 1.00 39.62 284 ALA A C 1
ATOM 2170 O O . ALA A 1 284 ? -24.432 -2.561 -40.302 1.00 39.62 284 ALA A O 1
#

Foldseek 3Di:
DDPPPDDDLCLQLDWDDQDLFKIKHFHACLCDQAFAHFPLSVVLSQLNSVLVNCVVLLQSFWPDKDKDFPATHGGTMKMKGKDFPDDDSFKTKIKIWIWDDPQQDPHPVRHDPPGIDTGMIMITMTGNPVPDDDDDDPDPDDPPDPQQDPPDFPVVCCVPPQGDPFKHWQDDPPVCCSNRSSLLQKTWIWTLDGNQDAPDTDIDMDGPVNDDCDSSCVSVVVRHDRPCPVLSNDDPVVNCVPPPNDDDDDPPDDDDDDDDDDDDDDDDDDDDDDDDDDDDDDDD

Secondary structure (DSSP, 8-state):
-----PPPHHHHT-EEE-SSSEEEEEE-GGGEETTEE-HHHHHHHHHHHHHHHTGGGT--EEEEEEEEE-S---SEEEEEEEEEEEE-SSEEEEEEEEEESTT--SSTT-S-TTTSEEEEEEEEEEE-TTT------------S-GGGSPPPP-HHHHHHHSB-SSEEE-PPPTTTTTTTGGGGGEEEEEESSS---TT----EEEETT-PPP-GGGHHHHHT---GGGGGSSS-HHHHTTSTTS-----------PPP-------------------------